Protein AF-A0A3M6UVV7-F1 (afdb_monomer_lite)

Sequence (291 aa):
MLATDALSRFLSSLLATFYVNIFTTYLNKPVKNSNVVGYKVQISETGTEYNETIEVDTEKQTELFKVPAHNDVDESNILHDFKTNMTMMLLPEKKICYLMPLSEEMPTPAKLESDLDRTEELDKDKTKIIDSKWIVDKEMANRSELSKELANFCTQYPIYQVKIMDDSLTSTRVETEGTHHRSRRNARSFPPIHPCNLCPGGKGTVTYWDKCWCSNIGGYWKIETKIASRICITIQECFGSCCWSKHLVYYVYCSQYVCQRPTYYRPRPYYRPRPHYQPRLYDERNEPIGP

Secondary structure (DSSP, 8-state):
--SHHHHHHHHHHHHHHHHHHHHHHHHTS-EEETTEEEEEEEEEETTEEEEEEEEEETTTTEEEEEE--BTTBPPEEEEEETTTTEEEEEETTTTEEEEEEPPTTPPPHHHHHHHHTT-SS--GGGEEEEEEEEEEEEE---GGGS-HHHHHHTTTS-EEEEEEPPGGGTS--B----S-S---S-----PPPPGGGBPTT------HHHHHHHHHTT-EEEEEEEEEEEEEEEEEEEETTEEEEEEEEEEEEEEEEEEE--S--PPPP--PPPPP-PPPPPPTT------

InterPro domains:
  IPR007084 BRICHOS domain [PF04089] (74-160)
  IPR007084 BRICHOS domain [PS50869] (70-162)
  IPR007084 BRICHOS domain [SM01039] (70-162)
  IPR051772 Gastrokine [PTHR16483] (38-238)

pLDDT: mean 77.84, std 20.96, range [35.59, 98.38]

Radius of gyration: 31.97 Å; chains: 1; bounding box: 128×53×77 Å

Structure (mmCIF, N/CA/C/O backbone):
data_AF-A0A3M6UVV7-F1
#
_entry.id   AF-A0A3M6UVV7-F1
#
loop_
_atom_site.group_PDB
_atom_site.id
_atom_site.type_symbol
_atom_site.label_atom_id
_atom_site.label_alt_id
_atom_site.label_comp_id
_atom_site.label_asym_id
_atom_site.label_entity_id
_atom_site.label_seq_id
_atom_site.pdbx_PDB_ins_code
_atom_site.Cartn_x
_atom_site.Cartn_y
_atom_site.Cartn_z
_atom_site.occupancy
_atom_site.B_iso_or_equiv
_atom_site.auth_seq_id
_atom_site.auth_comp_id
_atom_site.auth_asym_id
_atom_site.auth_atom_id
_atom_site.pdbx_PDB_model_num
ATOM 1 N N . MET A 1 1 ? -69.886 -11.329 2.962 1.00 48.56 1 MET A N 1
ATOM 2 C CA . MET A 1 1 ? -68.726 -12.238 2.833 1.00 48.56 1 MET A CA 1
ATOM 3 C C . MET A 1 1 ? -67.625 -11.583 1.981 1.00 48.56 1 MET A C 1
ATOM 5 O O . MET A 1 1 ? -67.195 -12.162 1.002 1.00 48.56 1 MET A O 1
ATOM 9 N N . LEU A 1 2 ? -67.219 -10.344 2.310 1.00 51.03 2 LEU A N 1
ATOM 10 C CA . LEU A 1 2 ? -66.216 -9.563 1.549 1.00 51.03 2 LEU A CA 1
ATOM 11 C C . LEU A 1 2 ? -65.281 -8.713 2.442 1.00 51.03 2 LEU A C 1
ATOM 13 O O . LEU A 1 2 ? -64.321 -8.138 1.948 1.00 51.03 2 LEU A O 1
ATOM 17 N N . ALA A 1 3 ? -65.531 -8.628 3.755 1.00 48.34 3 ALA A N 1
ATOM 18 C CA . ALA A 1 3 ? -64.751 -7.780 4.666 1.00 48.34 3 ALA A CA 1
ATOM 19 C C . ALA A 1 3 ? -63.542 -8.496 5.304 1.00 48.34 3 ALA A C 1
ATOM 21 O O . ALA A 1 3 ? -62.658 -7.846 5.853 1.00 48.34 3 ALA A O 1
ATOM 22 N N . THR A 1 4 ? -63.481 -9.828 5.230 1.00 51.12 4 THR A N 1
ATOM 23 C CA . THR A 1 4 ? -62.432 -10.639 5.870 1.00 51.12 4 THR A CA 1
ATOM 24 C C . THR A 1 4 ? -61.167 -10.772 5.017 1.00 51.12 4 THR A C 1
ATOM 26 O O . THR A 1 4 ? -60.074 -10.885 5.566 1.00 51.12 4 THR A O 1
ATOM 29 N N . ASP A 1 5 ? -61.279 -10.670 3.689 1.00 52.31 5 ASP A N 1
ATOM 30 C CA . ASP A 1 5 ? -60.137 -10.839 2.776 1.00 52.31 5 ASP A CA 1
ATOM 31 C C . ASP A 1 5 ? -59.249 -9.591 2.665 1.00 52.31 5 ASP A C 1
ATOM 33 O O . ASP A 1 5 ? -58.040 -9.701 2.457 1.00 52.31 5 ASP A O 1
ATOM 37 N N . ALA A 1 6 ? -59.815 -8.394 2.849 1.00 51.69 6 ALA A N 1
ATOM 38 C CA . ALA A 1 6 ? -59.057 -7.144 2.775 1.00 51.69 6 ALA A CA 1
ATOM 39 C C . ALA A 1 6 ? -58.122 -6.954 3.986 1.00 51.69 6 ALA A C 1
ATOM 41 O O . ALA A 1 6 ? -56.976 -6.536 3.823 1.00 51.69 6 ALA A O 1
ATOM 42 N N . LEU A 1 7 ? -58.580 -7.323 5.188 1.00 53.56 7 LEU A N 1
ATOM 43 C CA . LEU A 1 7 ? -57.788 -7.255 6.422 1.00 53.56 7 LEU A CA 1
ATOM 44 C C . LEU A 1 7 ? -56.651 -8.282 6.439 1.00 53.56 7 LEU A C 1
ATOM 46 O O . LEU A 1 7 ? -55.543 -7.957 6.861 1.00 53.56 7 LEU A O 1
ATOM 50 N N . SER A 1 8 ? -56.899 -9.491 5.924 1.00 51.62 8 SER A N 1
ATOM 51 C CA . SER A 1 8 ? -55.869 -10.528 5.802 1.00 51.62 8 SER A CA 1
ATOM 52 C C . SER A 1 8 ? -54.717 -10.070 4.903 1.00 51.62 8 SER A C 1
ATOM 54 O O . SER A 1 8 ? -53.561 -10.154 5.313 1.00 51.62 8 SER A O 1
ATOM 56 N N . ARG A 1 9 ? -55.025 -9.486 3.735 1.00 53.25 9 ARG A N 1
ATOM 57 C CA . ARG A 1 9 ? -54.011 -8.990 2.790 1.00 53.25 9 ARG A CA 1
ATOM 58 C C . ARG A 1 9 ? -53.202 -7.815 3.345 1.00 53.25 9 ARG A C 1
ATOM 60 O O . ARG A 1 9 ? -51.984 -7.778 3.156 1.00 53.25 9 ARG A O 1
ATOM 67 N N . PHE A 1 10 ? -53.848 -6.901 4.074 1.00 54.31 10 PHE A N 1
ATOM 68 C CA . PHE A 1 10 ? -53.174 -5.781 4.742 1.00 54.31 10 PHE A CA 1
ATOM 69 C C . PHE A 1 10 ? -52.218 -6.248 5.850 1.00 54.31 10 PHE A C 1
ATOM 71 O O . PHE A 1 10 ? -51.087 -5.770 5.926 1.00 54.31 10 PHE A O 1
ATOM 78 N N . LEU A 1 11 ? -52.631 -7.223 6.665 1.00 53.28 11 LEU A N 1
ATOM 79 C CA . LEU A 1 11 ? -51.796 -7.785 7.731 1.00 53.28 11 LEU A CA 1
ATOM 80 C C . LEU A 1 11 ? -50.590 -8.556 7.178 1.00 53.28 11 LEU A C 1
ATOM 82 O O . LEU A 1 11 ? -49.485 -8.399 7.693 1.00 53.28 11 LEU A O 1
ATOM 86 N N . SER A 1 12 ? -50.756 -9.324 6.097 1.00 52.31 12 SER A N 1
ATOM 87 C CA . SER A 1 12 ? -49.632 -10.010 5.442 1.00 52.31 12 SER A CA 1
ATOM 88 C C . SER A 1 12 ? -48.635 -9.046 4.787 1.00 52.31 12 SER A C 1
ATOM 90 O O . SER A 1 12 ? -47.434 -9.299 4.838 1.00 52.31 12 SER A O 1
ATOM 92 N N . SER A 1 13 ? -49.101 -7.918 4.233 1.00 50.81 13 SER A N 1
ATOM 93 C CA . SER A 1 13 ? -48.223 -6.870 3.693 1.00 50.81 13 SER A CA 1
ATOM 94 C C . SER A 1 13 ? -47.410 -6.191 4.795 1.00 50.81 13 SER A C 1
ATOM 96 O O . SER A 1 13 ? -46.207 -6.007 4.635 1.00 50.81 13 SER A O 1
ATOM 98 N N . LEU A 1 14 ? -48.052 -5.848 5.918 1.00 52.16 14 LEU A N 1
ATOM 99 C CA . LEU A 1 14 ? -47.389 -5.212 7.058 1.00 52.16 14 LEU A CA 1
ATOM 100 C C . LEU A 1 14 ? -46.362 -6.144 7.706 1.00 52.16 14 LEU A C 1
ATOM 102 O O . LEU A 1 14 ? -45.247 -5.709 7.987 1.00 52.16 14 LEU A O 1
ATOM 106 N N . LEU A 1 15 ? -46.695 -7.428 7.876 1.00 52.25 15 LEU A N 1
ATOM 107 C CA . LEU A 1 15 ? -45.772 -8.436 8.401 1.00 52.25 15 LEU A CA 1
ATOM 108 C C . LEU A 1 15 ? -44.585 -8.677 7.465 1.00 52.25 15 LEU A C 1
ATOM 110 O O . LEU A 1 15 ? -43.465 -8.775 7.953 1.00 52.25 15 LEU A O 1
ATOM 114 N N . ALA A 1 16 ? -44.786 -8.708 6.144 1.00 50.50 16 ALA A N 1
ATOM 115 C CA . ALA A 1 16 ? -43.686 -8.843 5.188 1.00 50.50 16 ALA A CA 1
ATOM 116 C C . ALA A 1 16 ? -42.730 -7.639 5.241 1.00 50.50 16 ALA A C 1
ATOM 118 O O . ALA A 1 16 ? -41.518 -7.825 5.303 1.00 50.50 16 ALA A O 1
ATOM 119 N N . THR A 1 17 ? -43.252 -6.409 5.313 1.00 48.97 17 THR A N 1
ATOM 120 C CA . THR A 1 17 ? -42.413 -5.209 5.477 1.00 48.97 17 THR A CA 1
ATOM 121 C C . THR A 1 17 ? -41.710 -5.156 6.836 1.00 48.97 17 THR A C 1
ATOM 123 O O . THR A 1 17 ? -40.567 -4.716 6.916 1.00 48.97 17 THR A O 1
ATOM 126 N N . PHE A 1 18 ? -42.348 -5.648 7.905 1.00 49.25 18 PHE A N 1
ATOM 127 C CA . PHE A 1 18 ? -41.727 -5.734 9.230 1.00 49.25 18 PHE A CA 1
ATOM 128 C C . PHE A 1 18 ? -40.610 -6.783 9.265 1.00 49.25 18 PHE A C 1
ATOM 130 O O . PHE A 1 18 ? -39.532 -6.511 9.783 1.00 49.25 18 PHE A O 1
ATOM 137 N N . TYR A 1 19 ? -40.834 -7.962 8.675 1.00 46.44 19 TYR A N 1
ATOM 138 C CA . TYR A 1 19 ? -39.833 -9.027 8.620 1.00 46.44 19 TYR A CA 1
ATOM 139 C C . TYR A 1 19 ? -38.627 -8.647 7.763 1.00 46.44 19 TYR A C 1
ATOM 141 O O . TYR A 1 19 ? -37.506 -8.920 8.180 1.00 46.44 19 TYR A O 1
ATOM 149 N N . VAL A 1 20 ? -38.828 -7.985 6.616 1.00 49.31 20 VAL A N 1
ATOM 150 C CA . VAL A 1 20 ? -37.715 -7.509 5.779 1.00 49.31 20 VAL A CA 1
ATOM 151 C C . VAL A 1 20 ? -36.873 -6.476 6.534 1.00 49.31 20 VAL A C 1
ATOM 153 O O . VAL A 1 20 ? -35.660 -6.644 6.578 1.00 49.31 20 VAL A O 1
ATOM 156 N N . ASN A 1 21 ? -37.489 -5.502 7.221 1.00 43.25 21 ASN A N 1
ATOM 157 C CA . ASN A 1 21 ? -36.769 -4.491 8.016 1.00 43.25 21 ASN A CA 1
ATOM 158 C C . ASN A 1 21 ? -36.041 -5.068 9.248 1.00 43.25 21 ASN A C 1
ATOM 160 O O . ASN A 1 21 ? -34.961 -4.600 9.615 1.00 43.25 21 ASN A O 1
ATOM 164 N N . ILE A 1 22 ? -36.599 -6.098 9.895 1.00 47.38 22 ILE A N 1
ATOM 165 C CA . ILE A 1 22 ? -35.927 -6.792 11.007 1.00 47.38 22 ILE A CA 1
ATOM 166 C C . ILE A 1 22 ? -34.742 -7.628 10.494 1.00 47.38 22 ILE A C 1
ATOM 168 O O . ILE A 1 22 ? -33.716 -7.717 11.166 1.00 47.38 22 ILE A O 1
ATOM 172 N N . PHE A 1 23 ? -34.844 -8.230 9.304 1.00 40.16 23 PHE A N 1
ATOM 173 C CA . PHE A 1 23 ? -33.755 -9.035 8.744 1.00 40.16 23 PHE A CA 1
ATOM 174 C C . PHE A 1 23 ? -32.596 -8.183 8.208 1.00 40.16 23 PHE A C 1
ATOM 176 O O . PHE A 1 23 ? -31.441 -8.555 8.415 1.00 40.16 23 PHE A O 1
ATOM 183 N N . THR A 1 24 ? -32.862 -7.030 7.582 1.00 39.41 24 THR A N 1
ATOM 184 C CA . THR A 1 24 ? -31.796 -6.103 7.153 1.00 39.41 24 THR A CA 1
ATOM 185 C C . THR A 1 24 ? -31.043 -5.498 8.335 1.00 39.41 24 THR A C 1
ATOM 187 O O . THR A 1 24 ? -29.820 -5.410 8.288 1.00 39.41 24 THR A O 1
ATOM 190 N N . THR A 1 25 ? -31.723 -5.172 9.438 1.00 40.31 25 THR A N 1
ATOM 191 C CA . THR A 1 25 ? -31.061 -4.634 10.645 1.00 40.31 25 THR A CA 1
ATOM 192 C C . THR A 1 25 ? -30.205 -5.663 11.397 1.00 40.31 25 THR A C 1
ATOM 194 O O . THR A 1 25 ? -29.253 -5.288 12.079 1.00 40.31 25 THR A O 1
ATOM 197 N N . TYR A 1 26 ? -30.479 -6.966 11.265 1.00 44.19 26 TYR A N 1
ATOM 198 C CA . TYR A 1 26 ? -29.685 -8.010 11.928 1.00 44.19 26 TYR A CA 1
ATOM 199 C C . TYR A 1 26 ? -28.365 -8.352 11.221 1.00 44.19 26 TYR A C 1
ATOM 201 O O . TYR A 1 26 ? -27.452 -8.850 11.878 1.00 44.19 26 TYR A O 1
ATOM 209 N N . LEU A 1 27 ? -28.236 -8.082 9.918 1.00 42.28 27 LEU A N 1
ATOM 210 C CA . LEU A 1 27 ? -27.042 -8.440 9.138 1.00 42.28 27 LEU A CA 1
ATOM 211 C C . LEU A 1 27 ? -25.891 -7.425 9.240 1.00 42.28 27 LEU A C 1
ATOM 213 O O . LEU A 1 27 ? -24.768 -7.767 8.876 1.00 42.28 27 LEU A O 1
ATOM 217 N N . ASN A 1 28 ? -26.146 -6.230 9.782 1.00 48.44 28 ASN A N 1
ATOM 218 C CA . ASN A 1 28 ? -25.137 -5.178 9.972 1.00 48.44 28 ASN A CA 1
ATOM 219 C C . ASN A 1 28 ? -24.654 -5.045 11.427 1.00 48.44 28 ASN A C 1
ATOM 221 O O . ASN A 1 28 ? -23.880 -4.142 11.732 1.00 48.44 28 ASN A O 1
ATOM 225 N N . LYS A 1 29 ? -25.096 -5.914 12.349 1.00 51.84 29 LYS A N 1
ATOM 226 C CA . LYS A 1 29 ? -24.603 -5.864 13.732 1.00 51.84 29 LYS A CA 1
ATOM 227 C C . LYS A 1 29 ? -23.129 -6.279 13.791 1.00 51.84 29 LYS A C 1
ATOM 229 O O . LYS A 1 29 ? -22.797 -7.343 13.260 1.00 51.84 29 LYS A O 1
ATOM 234 N N . PRO A 1 30 ? -22.269 -5.508 14.479 1.00 57.31 30 PRO A N 1
ATOM 235 C CA . PRO A 1 30 ? -20.868 -5.858 14.607 1.00 57.31 30 PRO A CA 1
ATOM 236 C C . PRO A 1 30 ? -20.711 -7.185 15.354 1.00 57.31 30 PRO A C 1
ATOM 238 O O . PRO A 1 30 ? -21.345 -7.428 16.388 1.00 57.31 30 PRO A O 1
ATOM 241 N N . VAL A 1 31 ? -19.861 -8.065 14.826 1.00 61.03 31 VAL A N 1
ATOM 242 C CA . VAL A 1 31 ? -19.520 -9.327 15.491 1.00 61.03 31 VAL A CA 1
ATOM 243 C C . VAL A 1 31 ? -18.474 -9.009 16.552 1.00 61.03 31 VAL A C 1
ATOM 245 O O . VAL A 1 31 ? -17.317 -8.751 16.233 1.00 61.03 31 VAL A O 1
ATOM 248 N N . LYS A 1 32 ? -18.886 -9.008 17.822 1.00 56.03 32 LYS A N 1
ATOM 249 C CA . LYS A 1 32 ? -17.992 -8.779 18.961 1.00 56.03 32 LYS A CA 1
ATOM 250 C C . LYS A 1 32 ? -17.448 -10.112 19.466 1.00 56.03 32 LYS A C 1
ATOM 252 O O . LYS A 1 32 ? -18.183 -10.887 20.074 1.00 56.03 32 LYS A O 1
ATOM 257 N N . ASN A 1 33 ? -16.168 -10.373 19.221 1.00 51.16 33 ASN A N 1
ATOM 258 C CA . ASN A 1 33 ? -15.461 -11.542 19.741 1.00 51.16 33 ASN A CA 1
ATOM 259 C C . ASN A 1 33 ? -14.146 -11.055 20.350 1.00 51.16 33 ASN A C 1
ATOM 261 O O . ASN A 1 33 ? -13.275 -10.584 19.628 1.00 51.16 33 ASN A O 1
ATOM 265 N N . SER A 1 34 ? -13.989 -11.165 21.675 1.00 62.19 34 SER A N 1
ATOM 266 C CA . SER A 1 34 ? -12.910 -10.485 22.424 1.00 62.19 34 SER A CA 1
ATOM 267 C C . SER A 1 34 ? -12.891 -8.959 22.179 1.00 62.19 34 SER A C 1
ATOM 269 O O . SER A 1 34 ? -13.887 -8.415 21.708 1.00 62.19 34 SER A O 1
ATOM 271 N N . ASN A 1 35 ? -11.821 -8.241 22.535 1.00 76.19 35 ASN A N 1
ATOM 272 C CA . ASN A 1 35 ? -11.694 -6.777 22.376 1.00 76.19 35 ASN A CA 1
ATOM 273 C C . ASN A 1 35 ? -11.610 -6.308 20.904 1.00 76.19 35 ASN A C 1
ATOM 275 O O . ASN A 1 35 ? -11.230 -5.172 20.636 1.00 76.19 35 ASN A O 1
ATOM 279 N N . VAL A 1 36 ? -11.980 -7.186 19.969 1.00 88.88 36 VAL A N 1
ATOM 280 C CA . VAL A 1 36 ? -12.036 -6.941 18.534 1.00 88.88 36 VAL A CA 1
ATOM 281 C C . VAL A 1 36 ? -13.494 -6.770 18.116 1.00 88.88 36 VAL A C 1
ATOM 283 O O . VAL A 1 36 ? -14.341 -7.634 18.380 1.00 88.88 36 VAL A O 1
ATOM 286 N N . VAL A 1 37 ? -13.779 -5.660 17.444 1.00 91.62 37 VAL A N 1
ATOM 287 C CA . VAL A 1 37 ? -15.094 -5.350 16.878 1.00 91.62 37 VAL A CA 1
ATOM 288 C C . VAL A 1 37 ? -14.991 -5.370 15.356 1.00 91.62 37 VAL A C 1
ATOM 290 O O . VAL A 1 37 ? -14.158 -4.676 14.777 1.00 91.62 37 VAL A O 1
ATOM 293 N N . GLY A 1 38 ? -15.807 -6.209 14.712 1.00 93.06 38 GLY A N 1
ATOM 294 C CA . GLY A 1 38 ? -15.841 -6.345 13.256 1.00 93.06 38 GLY A CA 1
ATOM 295 C C . GLY A 1 38 ? -17.005 -5.587 12.622 1.00 93.06 38 GLY A C 1
ATOM 296 O O . GLY A 1 38 ? -18.153 -5.797 13.011 1.00 93.06 38 GLY A O 1
ATOM 297 N N . TYR A 1 39 ? -16.715 -4.787 11.600 1.00 92.38 39 TYR A N 1
ATOM 298 C CA . TYR A 1 39 ? -17.665 -4.025 10.795 1.00 92.38 39 TYR A CA 1
ATOM 299 C C . TYR A 1 39 ? -17.617 -4.473 9.338 1.00 92.38 39 TYR A C 1
ATOM 301 O O . TYR A 1 39 ? -16.572 -4.878 8.825 1.00 92.38 39 TYR A O 1
ATOM 309 N N . LYS A 1 40 ? -18.756 -4.365 8.655 1.00 91.50 40 LYS A N 1
ATOM 310 C CA . LYS A 1 40 ? -18.870 -4.615 7.220 1.00 91.50 40 LYS A CA 1
ATOM 311 C C . LYS A 1 40 ? -19.499 -3.400 6.559 1.00 91.50 40 LYS A C 1
ATOM 313 O O . LYS A 1 40 ? -20.668 -3.107 6.790 1.00 91.50 40 LYS A O 1
ATOM 318 N N . VAL A 1 41 ? -18.713 -2.703 5.752 1.00 88.81 41 VAL A N 1
ATOM 319 C CA . VAL A 1 41 ? -19.085 -1.432 5.134 1.00 88.81 41 VAL A CA 1
ATOM 320 C C . VAL A 1 41 ? -19.346 -1.664 3.648 1.00 88.81 41 VAL A C 1
ATOM 322 O O . VAL A 1 41 ? -18.480 -2.168 2.932 1.00 88.81 41 VAL A O 1
ATOM 325 N N . GLN A 1 42 ? -20.550 -1.326 3.181 1.00 88.25 42 GLN A N 1
ATOM 326 C CA . GLN A 1 42 ? -20.910 -1.414 1.763 1.00 88.25 42 GLN A CA 1
ATOM 327 C C . GLN A 1 42 ? -20.439 -0.167 1.021 1.00 88.25 42 GLN A C 1
ATOM 329 O O . GLN A 1 42 ? -20.910 0.931 1.301 1.00 88.25 42 GLN A O 1
ATOM 334 N N . ILE A 1 43 ? -19.541 -0.332 0.056 1.00 86.81 43 ILE A N 1
ATOM 335 C CA . ILE A 1 43 ? -18.953 0.765 -0.714 1.00 86.81 43 ILE A CA 1
ATOM 336 C C . ILE A 1 43 ? -19.377 0.634 -2.173 1.00 86.81 43 ILE A C 1
ATOM 338 O O . ILE A 1 43 ? -19.523 -0.468 -2.696 1.00 86.81 43 ILE A O 1
ATOM 342 N N . SER A 1 44 ? -19.574 1.773 -2.835 1.00 84.31 44 SER A N 1
ATOM 343 C CA . SER A 1 44 ? -19.860 1.847 -4.264 1.00 84.31 44 SER A CA 1
ATOM 344 C C . SER A 1 44 ? -18.876 2.802 -4.934 1.00 84.31 44 SER A C 1
ATOM 346 O O . SER A 1 44 ? -18.953 4.012 -4.730 1.00 84.31 44 SER A O 1
ATOM 348 N N . GLU A 1 45 ? -17.968 2.260 -5.744 1.00 82.25 45 GLU A N 1
ATOM 349 C CA . GLU A 1 45 ? -16.922 3.007 -6.442 1.00 82.25 45 GLU A CA 1
ATOM 350 C C . GLU A 1 45 ? -17.027 2.787 -7.954 1.00 82.25 45 GLU A C 1
ATOM 352 O O . GLU A 1 45 ? -16.965 1.661 -8.454 1.00 82.25 45 GLU A O 1
ATOM 357 N N . THR A 1 46 ? -17.176 3.880 -8.712 1.00 82.19 46 THR A N 1
ATOM 358 C CA . THR A 1 46 ? -17.249 3.870 -10.191 1.00 82.19 46 THR A CA 1
ATOM 359 C C . THR A 1 46 ? -18.277 2.883 -10.768 1.00 82.19 46 THR A C 1
ATOM 361 O O . THR A 1 46 ? -18.099 2.339 -11.853 1.00 82.19 46 THR A O 1
ATOM 364 N N . GLY A 1 47 ? -19.382 2.666 -10.047 1.00 80.00 47 GLY A N 1
ATOM 365 C CA . GLY A 1 47 ? -20.457 1.751 -10.444 1.00 80.00 47 GLY A CA 1
ATOM 366 C C . GLY A 1 47 ? -20.287 0.306 -9.962 1.00 80.00 47 GLY A C 1
ATOM 367 O O . GLY A 1 47 ? -21.196 -0.494 -10.167 1.00 80.00 47 GLY A O 1
ATOM 368 N N . THR A 1 48 ? -19.184 -0.016 -9.286 1.00 86.56 48 THR A N 1
ATOM 369 C CA . THR A 1 48 ? -18.947 -1.323 -8.662 1.00 86.56 48 THR A CA 1
ATOM 370 C C . THR A 1 48 ? -19.253 -1.250 -7.173 1.00 86.56 48 THR A C 1
ATOM 372 O O . THR A 1 48 ? -18.770 -0.354 -6.486 1.00 86.56 48 THR A O 1
ATOM 375 N N . GLU A 1 49 ? -20.044 -2.192 -6.666 1.00 89.81 49 GLU A N 1
ATOM 376 C CA . GLU A 1 49 ? -20.334 -2.324 -5.237 1.00 89.81 49 GLU A CA 1
ATOM 377 C C . GLU A 1 49 ? -19.509 -3.452 -4.623 1.00 89.81 49 GLU A C 1
ATOM 379 O O . GLU A 1 49 ? -19.415 -4.546 -5.183 1.00 89.81 49 GLU A O 1
ATOM 384 N N . TYR A 1 50 ? -18.910 -3.193 -3.466 1.00 91.19 50 TYR A N 1
ATOM 385 C CA . TYR A 1 50 ? -18.116 -4.170 -2.735 1.00 91.19 50 TYR A CA 1
ATOM 386 C C . TYR A 1 50 ? -18.256 -3.974 -1.225 1.00 91.19 50 TYR A C 1
ATOM 388 O O . TYR A 1 50 ? -18.769 -2.965 -0.747 1.00 91.19 50 TYR A O 1
ATOM 396 N N . ASN A 1 51 ? -17.830 -4.980 -0.462 1.00 92.25 51 ASN A N 1
ATOM 397 C CA . ASN A 1 51 ? -17.833 -4.923 0.994 1.00 92.25 51 ASN A CA 1
ATOM 398 C C . ASN A 1 51 ? -16.405 -4.811 1.509 1.00 92.25 51 ASN A C 1
ATOM 400 O O . ASN A 1 51 ? -15.604 -5.717 1.280 1.00 92.25 51 ASN A O 1
ATOM 404 N N . GLU A 1 52 ? -16.128 -3.752 2.253 1.00 94.06 52 GLU A N 1
ATOM 405 C CA . GLU A 1 52 ? -14.914 -3.615 3.046 1.00 94.06 52 GLU A CA 1
ATOM 406 C C . GLU A 1 52 ? -15.181 -4.145 4.455 1.00 94.06 52 GLU A C 1
ATOM 408 O O . GLU A 1 52 ? -16.211 -3.848 5.065 1.00 94.06 52 GLU A O 1
ATOM 413 N N . THR A 1 53 ? -14.286 -4.995 4.955 1.00 96.38 53 THR A N 1
ATOM 414 C CA . THR A 1 53 ? -14.369 -5.496 6.334 1.00 96.38 53 THR A CA 1
ATOM 415 C C . THR A 1 53 ? -13.340 -4.772 7.180 1.00 96.38 53 THR A C 1
ATOM 417 O O . THR A 1 53 ? -12.172 -4.730 6.802 1.00 96.38 53 THR A O 1
ATOM 420 N N . ILE A 1 54 ? -13.771 -4.238 8.318 1.00 96.44 54 ILE A N 1
ATOM 421 C CA . ILE A 1 54 ? -12.921 -3.488 9.240 1.00 96.44 54 ILE A CA 1
ATOM 422 C C . ILE A 1 54 ? -12.940 -4.207 10.583 1.00 96.44 54 ILE A C 1
ATOM 424 O O . ILE A 1 54 ? -14.004 -4.441 11.148 1.00 96.44 54 ILE A O 1
ATOM 428 N N . GLU A 1 55 ? -11.774 -4.571 11.096 1.00 96.88 55 GLU A N 1
ATOM 429 C CA . GLU A 1 55 ? -11.602 -5.119 12.438 1.00 96.88 55 GLU A CA 1
ATOM 430 C C . GLU A 1 55 ? -10.849 -4.096 13.285 1.00 96.88 55 GLU A C 1
ATOM 432 O O . GLU A 1 55 ? -9.718 -3.729 12.968 1.00 96.88 55 GLU A O 1
ATOM 437 N N . VAL A 1 56 ? -11.480 -3.633 14.361 1.00 96.75 56 VAL A N 1
ATOM 438 C CA . VAL A 1 56 ? -10.904 -2.651 15.283 1.00 96.75 56 VAL A CA 1
ATOM 439 C C . VAL A 1 56 ? -10.556 -3.346 16.592 1.00 96.75 56 VAL A C 1
ATOM 441 O O . VAL A 1 56 ? -11.423 -3.954 17.215 1.00 96.75 56 VAL A O 1
ATOM 444 N N . ASP A 1 57 ? -9.294 -3.251 17.013 1.00 96.19 57 ASP A N 1
ATOM 445 C CA . ASP A 1 57 ? -8.812 -3.757 18.301 1.00 96.19 57 ASP A CA 1
ATOM 446 C C . ASP A 1 57 ? -8.255 -2.598 19.138 1.00 96.19 57 ASP A C 1
ATOM 448 O O . ASP A 1 57 ? -7.140 -2.099 18.931 1.00 96.19 57 ASP A O 1
ATOM 452 N N . THR A 1 58 ? -9.049 -2.163 20.114 1.00 94.12 58 THR A N 1
ATOM 453 C CA . THR A 1 58 ? -8.705 -1.037 20.988 1.00 94.12 58 THR A CA 1
ATOM 454 C C . THR A 1 58 ? -7.678 -1.396 22.063 1.00 94.12 58 THR A C 1
ATOM 456 O O . THR A 1 58 ? -7.002 -0.504 22.574 1.00 94.12 58 THR A O 1
ATOM 459 N N . GLU A 1 59 ? -7.471 -2.672 22.390 1.00 93.12 59 GLU A N 1
ATOM 460 C CA . GLU A 1 59 ? -6.448 -3.094 23.357 1.00 93.12 59 GLU A CA 1
ATOM 461 C C . GLU A 1 59 ? -5.068 -3.160 22.693 1.00 93.12 59 GLU A C 1
ATOM 463 O O . GLU A 1 59 ? -4.052 -2.643 23.190 1.00 93.12 59 GLU A O 1
ATOM 468 N N . LYS A 1 60 ? -5.022 -3.779 21.513 1.00 94.88 60 LYS A N 1
ATOM 469 C CA . LYS A 1 60 ? -3.811 -3.842 20.705 1.00 94.88 60 LYS A CA 1
ATOM 470 C C . LYS A 1 60 ? -3.478 -2.509 20.059 1.00 94.88 60 LYS A C 1
ATOM 472 O O . LYS A 1 60 ? -2.294 -2.300 19.804 1.00 94.88 60 LYS A O 1
ATOM 477 N N . GLN A 1 61 ? -4.450 -1.602 19.953 1.00 96.50 61 GLN A N 1
ATOM 478 C CA . GLN A 1 61 ? -4.354 -0.343 19.218 1.00 96.50 61 GLN A CA 1
ATOM 479 C C . GLN A 1 61 ? -4.029 -0.612 17.743 1.00 96.50 61 GLN A C 1
ATOM 481 O O . GLN A 1 61 ? -3.051 -0.098 17.200 1.00 96.50 61 GLN A O 1
ATOM 486 N N . THR A 1 62 ? -4.837 -1.476 17.127 1.00 97.50 62 THR A N 1
ATOM 487 C CA . THR A 1 62 ? -4.685 -1.887 15.730 1.00 97.50 62 THR A CA 1
ATOM 488 C C . THR A 1 62 ? -6.007 -1.844 14.985 1.00 97.50 62 THR A C 1
ATOM 490 O O . THR A 1 62 ? -7.058 -2.126 15.560 1.00 97.50 62 THR A O 1
ATOM 493 N N . GLU A 1 63 ? -5.933 -1.569 13.690 1.00 97.69 63 GLU A N 1
ATOM 494 C CA . GLU A 1 63 ? -7.071 -1.607 12.771 1.00 97.69 63 GLU A CA 1
ATOM 495 C C . GLU A 1 63 ? -6.695 -2.450 11.558 1.00 97.69 63 GLU A C 1
ATOM 497 O O . GLU A 1 63 ? -5.616 -2.270 10.994 1.00 97.69 63 GLU A O 1
ATOM 502 N N . LEU A 1 64 ? -7.571 -3.367 11.158 1.00 97.94 64 LEU A N 1
ATOM 503 C CA . LEU A 1 64 ? -7.377 -4.213 9.990 1.00 97.94 64 LEU A CA 1
ATOM 504 C C . LEU A 1 64 ? -8.509 -4.005 8.991 1.00 97.94 64 LEU A C 1
ATOM 506 O O . LEU A 1 64 ? -9.652 -4.374 9.244 1.00 97.94 64 LEU A O 1
ATOM 510 N N . PHE A 1 65 ? -8.154 -3.486 7.825 1.00 98.12 65 PHE A N 1
ATOM 511 C CA . PHE A 1 65 ? -9.034 -3.336 6.677 1.00 98.12 65 PHE A CA 1
ATOM 512 C C . PHE A 1 65 ? -8.810 -4.497 5.711 1.00 98.12 65 PHE A C 1
ATOM 514 O O . PHE A 1 65 ? -7.669 -4.852 5.413 1.00 98.12 65 PHE A O 1
ATOM 521 N N . LYS A 1 66 ? -9.889 -5.092 5.208 1.00 97.88 66 LYS A N 1
ATOM 522 C CA . LYS A 1 66 ? -9.858 -6.134 4.175 1.00 97.88 66 LYS A CA 1
ATOM 523 C C . LYS A 1 66 ? -10.698 -5.671 3.001 1.00 97.88 66 LYS A C 1
ATOM 525 O O . LYS A 1 66 ? -11.915 -5.503 3.136 1.00 97.88 66 LYS A O 1
ATOM 530 N N . VAL A 1 67 ? -10.038 -5.479 1.868 1.00 96.75 67 VAL A N 1
ATOM 531 C CA . VAL A 1 67 ? -10.617 -4.904 0.659 1.00 96.75 67 VAL A CA 1
ATOM 532 C C . VAL A 1 67 ? -10.474 -5.914 -0.478 1.00 96.75 67 VAL A C 1
ATOM 534 O O . VAL A 1 67 ? -9.350 -6.295 -0.817 1.00 96.75 67 VAL A O 1
ATOM 537 N N . PRO A 1 68 ? -11.588 -6.388 -1.064 1.00 96.75 68 PRO A N 1
ATOM 538 C CA . PRO A 1 68 ? -11.533 -7.299 -2.199 1.00 96.75 68 PRO A CA 1
ATOM 539 C C . PRO A 1 68 ? -11.011 -6.579 -3.447 1.00 96.75 68 PRO A C 1
ATOM 541 O O . PRO A 1 68 ? -11.157 -5.364 -3.571 1.00 96.75 68 PRO A O 1
ATOM 544 N N . ALA A 1 69 ? -10.467 -7.330 -4.406 1.00 96.31 69 ALA A N 1
ATOM 545 C CA . ALA A 1 69 ? -10.157 -6.777 -5.722 1.00 96.31 69 ALA A CA 1
ATOM 546 C C . ALA A 1 69 ? -11.434 -6.244 -6.392 1.00 96.31 69 ALA A C 1
ATOM 548 O O . ALA A 1 69 ? -12.468 -6.918 -6.414 1.00 96.31 69 ALA A O 1
ATOM 549 N N . HIS A 1 70 ? -11.363 -5.037 -6.945 1.00 94.06 70 HIS A N 1
ATOM 550 C CA . HIS A 1 70 ? -12.469 -4.394 -7.653 1.00 94.06 70 HIS A CA 1
ATOM 551 C C . HIS A 1 70 ? -11.921 -3.347 -8.626 1.00 94.06 70 HIS A C 1
ATOM 553 O O . HIS A 1 70 ? -10.908 -2.714 -8.353 1.00 94.06 70 HIS A O 1
ATOM 559 N N . ASN A 1 71 ? -12.589 -3.143 -9.765 1.00 90.88 71 ASN A N 1
ATOM 560 C CA . ASN A 1 71 ? -12.126 -2.226 -10.815 1.00 90.88 71 ASN A CA 1
ATOM 561 C C . ASN A 1 71 ? -10.652 -2.498 -11.200 1.00 90.88 71 ASN A C 1
ATOM 563 O O . ASN A 1 71 ? -10.332 -3.585 -11.677 1.00 90.88 71 ASN A O 1
ATOM 567 N N . ASP A 1 72 ? -9.768 -1.520 -11.002 1.00 90.62 72 ASP A N 1
ATOM 568 C CA . ASP A 1 72 ? -8.314 -1.603 -11.168 1.00 90.62 72 ASP A CA 1
ATOM 569 C C . ASP A 1 72 ? -7.548 -1.555 -9.826 1.00 90.62 72 ASP A C 1
ATOM 571 O O . ASP A 1 72 ? -6.360 -1.232 -9.799 1.00 90.62 72 ASP A O 1
ATOM 575 N N . VAL A 1 73 ? -8.230 -1.866 -8.719 1.00 94.56 73 VAL A N 1
ATOM 576 C CA . VAL A 1 73 ? -7.688 -1.958 -7.358 1.00 94.56 73 VAL A CA 1
ATOM 577 C C . VAL A 1 73 ? -7.377 -3.418 -7.014 1.00 94.56 73 VAL A C 1
ATOM 579 O O . VAL A 1 73 ? -8.188 -4.321 -7.236 1.00 94.56 73 VAL A O 1
ATOM 582 N N . ASP A 1 74 ? -6.191 -3.641 -6.452 1.00 96.81 74 ASP A N 1
ATOM 583 C CA . ASP A 1 74 ? -5.726 -4.941 -5.978 1.00 96.81 74 ASP A CA 1
ATOM 584 C C . ASP A 1 74 ? -6.472 -5.379 -4.704 1.00 96.81 74 ASP A C 1
ATOM 586 O O . ASP A 1 74 ? -6.738 -4.567 -3.812 1.00 96.81 74 ASP A O 1
ATOM 590 N N . GLU A 1 75 ? -6.723 -6.686 -4.559 1.00 97.38 75 GLU A N 1
ATOM 591 C CA . GLU A 1 75 ? -7.114 -7.250 -3.261 1.00 97.38 75 GLU A CA 1
ATOM 592 C C . GLU A 1 75 ? -6.027 -6.945 -2.223 1.00 97.38 75 GLU A C 1
ATOM 594 O O . GLU A 1 75 ? -4.829 -7.145 -2.466 1.00 97.38 75 GLU A O 1
ATOM 599 N N . SER A 1 76 ? -6.443 -6.479 -1.047 1.00 97.44 76 SER A N 1
ATOM 600 C CA . SER A 1 76 ? -5.511 -6.073 -0.006 1.00 97.44 76 SER A CA 1
ATOM 601 C C . SER A 1 76 ? -6.062 -6.250 1.403 1.00 97.44 76 SER A C 1
ATOM 603 O O . SER A 1 76 ? -7.247 -6.072 1.677 1.00 97.44 76 SER A O 1
ATOM 605 N N . ASN A 1 77 ? -5.149 -6.571 2.315 1.00 98.12 77 ASN A N 1
ATOM 606 C CA . ASN A 1 77 ? -5.374 -6.495 3.749 1.00 98.12 77 ASN A CA 1
ATOM 607 C C . ASN A 1 77 ? -4.423 -5.428 4.305 1.00 98.12 77 ASN A C 1
ATOM 609 O O . ASN A 1 77 ? -3.208 -5.545 4.133 1.00 98.12 77 ASN A O 1
ATOM 613 N N . ILE A 1 78 ? -4.948 -4.404 4.969 1.00 98.19 78 ILE A N 1
ATOM 614 C CA . ILE A 1 78 ? -4.177 -3.273 5.489 1.00 98.19 78 ILE A CA 1
ATOM 615 C C . ILE A 1 78 ? -4.275 -3.271 7.010 1.00 98.19 78 ILE A C 1
ATOM 617 O O . ILE A 1 78 ? -5.353 -3.074 7.560 1.00 98.19 78 ILE A O 1
ATOM 621 N N . LEU A 1 79 ? -3.148 -3.496 7.682 1.00 98.38 79 LEU A N 1
ATOM 622 C CA . LEU A 1 79 ? -3.033 -3.444 9.135 1.00 98.38 79 LEU A CA 1
ATOM 623 C C . LEU A 1 79 ? -2.344 -2.145 9.556 1.00 98.38 79 LEU A C 1
ATOM 625 O O . LEU A 1 79 ? -1.171 -1.932 9.239 1.00 98.38 79 LEU A O 1
ATOM 629 N N . HIS A 1 80 ? -3.049 -1.319 10.317 1.00 98.25 80 HIS A N 1
ATOM 630 C CA . HIS A 1 80 ? -2.495 -0.161 11.005 1.00 98.25 80 HIS A CA 1
ATOM 631 C C . HIS A 1 80 ? -2.130 -0.544 12.439 1.00 98.25 80 HIS A C 1
ATOM 633 O O . HIS A 1 80 ? -2.953 -1.089 13.173 1.00 98.25 80 HIS A O 1
ATOM 639 N N . ASP A 1 81 ? -0.895 -0.253 12.840 1.00 97.75 81 ASP A N 1
ATOM 640 C CA . ASP A 1 81 ? -0.404 -0.427 14.205 1.00 97.75 81 ASP A CA 1
ATOM 641 C C . ASP A 1 81 ? -0.025 0.937 14.790 1.00 97.75 81 ASP A C 1
ATOM 643 O O . ASP A 1 81 ? 1.030 1.507 14.490 1.00 97.75 81 ASP A O 1
ATOM 647 N N . PHE A 1 82 ? -0.898 1.452 15.656 1.00 97.12 82 PHE A N 1
ATOM 648 C CA . PHE A 1 82 ? -0.760 2.772 16.271 1.00 97.12 82 PHE A CA 1
ATOM 649 C C . PHE A 1 82 ? 0.277 2.786 17.400 1.00 97.12 82 PHE A C 1
ATOM 651 O O . PHE A 1 82 ? 0.747 3.853 17.785 1.00 97.12 82 PHE A O 1
ATOM 658 N N . LYS A 1 83 ? 0.694 1.624 17.929 1.00 95.94 83 LYS A N 1
ATOM 659 C CA . LYS A 1 83 ? 1.783 1.572 18.925 1.00 95.94 83 LYS A CA 1
ATOM 660 C C . LYS A 1 83 ? 3.135 1.828 18.282 1.00 95.94 83 LYS A C 1
ATOM 662 O O . LYS A 1 83 ? 4.017 2.392 18.927 1.00 95.94 83 LYS A O 1
ATOM 667 N N . THR A 1 84 ? 3.305 1.396 17.035 1.00 95.62 84 THR A N 1
ATOM 668 C CA . THR A 1 84 ? 4.548 1.594 16.279 1.00 95.62 84 THR A CA 1
ATOM 669 C C . THR A 1 84 ? 4.461 2.698 15.229 1.00 95.62 84 THR A C 1
ATOM 671 O O . THR A 1 84 ? 5.490 3.041 14.653 1.00 95.62 84 THR A O 1
ATOM 674 N N . ASN A 1 85 ? 3.284 3.300 15.016 1.00 96.94 85 ASN A N 1
ATOM 675 C CA . ASN A 1 85 ? 3.012 4.271 13.948 1.00 96.94 85 ASN A CA 1
ATOM 676 C C . ASN A 1 85 ? 3.376 3.733 12.558 1.00 96.94 85 ASN A C 1
ATOM 678 O O . ASN A 1 85 ? 3.911 4.453 11.712 1.00 96.94 85 ASN A O 1
ATOM 682 N N . MET A 1 86 ? 3.077 2.456 12.318 1.00 96.81 86 MET A N 1
ATOM 683 C CA . MET A 1 86 ? 3.374 1.777 11.061 1.00 96.81 86 MET A CA 1
ATOM 684 C C . MET A 1 86 ? 2.110 1.186 10.450 1.00 96.81 86 MET A C 1
ATOM 686 O O . MET A 1 86 ? 1.162 0.818 11.138 1.00 96.81 86 MET A O 1
ATOM 690 N N . THR A 1 87 ? 2.116 1.071 9.129 1.00 97.62 87 THR A N 1
ATOM 691 C CA . THR A 1 87 ? 1.083 0.399 8.345 1.00 97.62 87 THR A CA 1
ATOM 692 C C . THR A 1 87 ? 1.722 -0.696 7.507 1.00 97.62 87 THR A C 1
ATOM 694 O O . THR A 1 87 ? 2.731 -0.463 6.835 1.00 97.62 87 THR A O 1
ATOM 697 N N . MET A 1 88 ? 1.126 -1.885 7.536 1.00 97.75 88 MET A N 1
ATOM 698 C CA . MET A 1 88 ? 1.502 -3.011 6.689 1.00 97.75 88 MET A CA 1
ATOM 699 C C . MET A 1 88 ? 0.361 -3.336 5.729 1.00 97.75 88 MET A C 1
ATOM 701 O O . MET A 1 88 ? -0.751 -3.625 6.159 1.00 97.75 88 MET A O 1
ATOM 705 N N . MET A 1 89 ? 0.646 -3.329 4.432 1.00 97.75 89 MET A N 1
ATOM 706 C CA . MET A 1 89 ? -0.304 -3.686 3.377 1.00 97.75 89 MET A CA 1
ATOM 707 C C . MET A 1 89 ? 0.102 -5.021 2.773 1.00 97.75 89 MET A C 1
ATOM 709 O O . MET A 1 89 ? 1.144 -5.115 2.129 1.00 97.75 89 MET A O 1
ATOM 713 N N . LEU A 1 90 ? -0.710 -6.049 2.970 1.00 97.62 90 LEU A N 1
ATOM 714 C CA . LEU A 1 90 ? -0.561 -7.359 2.351 1.00 97.62 90 LEU A CA 1
ATOM 715 C C . LEU A 1 90 ? -1.388 -7.406 1.067 1.00 97.62 90 LEU A C 1
ATOM 717 O O . LEU A 1 90 ? -2.588 -7.154 1.114 1.00 97.62 90 LEU A O 1
ATOM 721 N N . LEU A 1 91 ? -0.764 -7.785 -0.049 1.00 96.88 91 LEU A N 1
ATOM 722 C CA . LEU A 1 91 ? -1.447 -8.053 -1.317 1.00 96.88 91 LEU A CA 1
ATOM 723 C C . LEU A 1 91 ? -1.432 -9.568 -1.560 1.00 96.88 91 LEU A C 1
ATOM 725 O O . LEU A 1 91 ? -0.392 -10.096 -1.978 1.00 96.88 91 LEU A O 1
ATOM 729 N N . PRO A 1 92 ? -2.537 -10.287 -1.284 1.00 95.38 92 PRO A N 1
ATOM 730 C CA . PRO A 1 92 ? -2.560 -11.748 -1.314 1.00 95.38 92 PRO A CA 1
ATOM 731 C C . PRO A 1 92 ? -2.194 -12.330 -2.682 1.00 95.38 92 PRO A C 1
ATOM 733 O O . PRO A 1 92 ? -1.343 -13.217 -2.758 1.00 95.38 92 PRO A O 1
ATOM 736 N N . GLU A 1 93 ? -2.761 -11.790 -3.766 1.00 94.31 93 GLU A N 1
ATOM 737 C CA . GLU A 1 93 ? -2.501 -12.276 -5.128 1.00 94.31 93 GLU A CA 1
ATOM 738 C C . GLU A 1 93 ? -1.033 -12.112 -5.539 1.00 94.31 93 GLU A C 1
ATOM 740 O O . GLU A 1 93 ? -0.438 -13.002 -6.152 1.00 94.31 93 GLU A O 1
ATOM 745 N N . LYS A 1 94 ? -0.420 -10.987 -5.151 1.00 93.06 94 LYS A N 1
ATOM 746 C CA . LYS A 1 94 ? 0.981 -10.675 -5.465 1.00 93.06 94 LYS A CA 1
ATOM 747 C C . LYS A 1 94 ? 1.968 -11.320 -4.496 1.00 93.06 94 LYS A C 1
ATOM 749 O O . LYS A 1 94 ? 3.154 -11.365 -4.812 1.00 93.06 94 LYS A O 1
ATOM 754 N N . LYS A 1 95 ? 1.501 -11.844 -3.355 1.00 94.81 95 LYS A N 1
ATOM 755 C CA . LYS A 1 95 ? 2.326 -12.486 -2.317 1.00 94.81 95 LYS A CA 1
ATOM 756 C C . LYS A 1 95 ? 3.448 -11.575 -1.814 1.00 94.81 95 LYS A C 1
ATOM 758 O O . LYS A 1 95 ? 4.584 -12.014 -1.647 1.00 94.81 95 LYS A O 1
ATOM 763 N N . ILE A 1 96 ? 3.131 -10.302 -1.595 1.00 94.25 96 ILE A N 1
ATOM 764 C CA . ILE A 1 96 ? 4.064 -9.280 -1.103 1.00 94.25 96 ILE A CA 1
ATOM 765 C C . ILE A 1 96 ? 3.410 -8.454 -0.000 1.00 94.25 96 ILE A C 1
ATOM 767 O O . ILE A 1 96 ? 2.185 -8.321 0.039 1.00 94.25 96 ILE A O 1
ATOM 771 N N . CYS A 1 97 ? 4.242 -7.860 0.852 1.00 96.88 97 CYS A N 1
ATOM 772 C CA . CYS A 1 97 ? 3.811 -6.866 1.822 1.00 96.88 97 CYS A CA 1
ATOM 773 C C . CYS A 1 97 ? 4.563 -5.548 1.652 1.00 96.88 97 CYS A C 1
ATOM 775 O O . CYS A 1 97 ? 5.777 -5.551 1.447 1.00 96.88 97 CYS A O 1
ATOM 777 N N . TYR A 1 98 ? 3.861 -4.429 1.800 1.00 97.12 98 TYR A N 1
ATOM 778 C CA . TYR A 1 98 ? 4.459 -3.102 1.892 1.00 97.12 98 TYR A CA 1
ATOM 779 C C . TYR A 1 98 ? 4.404 -2.589 3.324 1.00 97.12 98 TYR A C 1
ATOM 781 O O . TYR A 1 98 ? 3.356 -2.645 3.959 1.00 97.12 98 TYR A O 1
ATOM 789 N N . LEU A 1 99 ? 5.527 -2.066 3.808 1.00 97.00 99 LEU A N 1
ATOM 790 C CA . LEU A 1 99 ? 5.640 -1.416 5.107 1.00 97.00 99 LEU A CA 1
ATOM 791 C C . LEU A 1 99 ? 5.859 0.084 4.908 1.00 97.00 99 LEU A C 1
ATOM 793 O O . LEU A 1 99 ? 6.799 0.487 4.216 1.00 97.00 99 LEU A O 1
ATOM 797 N N . MET A 1 100 ? 5.019 0.899 5.540 1.00 95.75 100 MET A N 1
ATOM 798 C CA . MET A 1 100 ? 5.083 2.359 5.474 1.00 95.75 100 MET A CA 1
ATOM 799 C C . MET A 1 100 ? 4.744 3.009 6.819 1.00 95.75 100 MET A C 1
ATOM 801 O O . MET A 1 100 ? 4.147 2.351 7.674 1.00 95.75 100 MET A O 1
ATOM 805 N N . PRO A 1 101 ? 5.097 4.289 7.022 1.00 95.81 101 PRO A N 1
ATOM 806 C CA . PRO A 1 101 ? 4.590 5.061 8.150 1.00 95.81 101 PRO A CA 1
ATOM 807 C C . PRO A 1 101 ? 3.059 5.127 8.139 1.00 95.81 101 PRO A C 1
ATOM 809 O O . PRO A 1 101 ? 2.440 5.165 7.075 1.00 95.81 101 PRO A O 1
ATOM 812 N N . LEU A 1 102 ? 2.454 5.154 9.324 1.00 95.81 102 LEU A N 1
ATOM 813 C CA . LEU A 1 102 ? 1.024 5.400 9.482 1.00 95.81 102 LEU A CA 1
ATOM 814 C C . LEU A 1 102 ? 0.661 6.801 8.966 1.00 95.81 102 LEU A C 1
ATOM 816 O O . LEU A 1 102 ? 1.355 7.774 9.253 1.00 95.81 102 LEU A O 1
ATOM 820 N N . SER A 1 103 ? -0.424 6.891 8.194 1.00 93.44 103 SER A N 1
ATOM 821 C CA . SER A 1 103 ? -0.928 8.166 7.678 1.00 93.44 103 SER A CA 1
ATOM 822 C C . SER A 1 103 ? -1.556 8.999 8.795 1.00 93.44 103 SER A C 1
ATOM 824 O O . SER A 1 103 ? -2.316 8.472 9.604 1.00 93.44 103 SER A O 1
ATOM 826 N N . GLU A 1 104 ? -1.311 10.309 8.788 1.00 92.56 104 GLU A N 1
ATOM 827 C CA . GLU A 1 104 ? -1.959 11.267 9.701 1.00 92.56 104 GLU A CA 1
ATOM 828 C C . GLU A 1 104 ? -3.476 11.382 9.468 1.00 92.56 104 GLU A C 1
ATOM 830 O O . GLU A 1 104 ? -4.198 11.896 10.317 1.00 92.56 104 GLU A O 1
ATOM 835 N N . GLU A 1 105 ? -3.969 10.889 8.328 1.00 92.75 105 GLU A N 1
ATOM 836 C CA . GLU A 1 105 ? -5.400 10.838 8.013 1.00 92.75 105 GLU A CA 1
ATOM 837 C C . GLU A 1 105 ? -6.141 9.722 8.764 1.00 92.75 105 GLU A C 1
ATOM 839 O O . GLU A 1 105 ? -7.369 9.702 8.732 1.00 92.75 105 GLU A O 1
ATOM 844 N N . MET A 1 106 ? -5.425 8.789 9.406 1.00 95.00 106 MET A N 1
ATOM 845 C CA . MET A 1 106 ? -6.052 7.670 10.107 1.00 95.00 106 MET A CA 1
ATOM 846 C C . MET A 1 106 ? -6.581 8.104 11.483 1.00 95.00 106 MET A C 1
ATOM 848 O O . MET A 1 106 ? -5.800 8.596 12.306 1.00 95.00 106 MET A O 1
ATOM 852 N N . PRO A 1 107 ? -7.881 7.903 11.778 1.00 95.12 107 PRO A N 1
ATOM 853 C CA . PRO A 1 107 ? -8.406 8.068 13.129 1.00 95.12 107 PRO A CA 1
ATOM 854 C C . PRO A 1 107 ? -7.792 7.026 14.069 1.00 95.12 107 PRO A C 1
ATOM 856 O O . PRO A 1 107 ? -7.273 6.012 13.629 1.00 95.12 107 PRO A O 1
ATOM 859 N N . THR A 1 108 ? -7.842 7.265 15.379 1.00 96.06 108 THR A N 1
ATOM 860 C CA . THR A 1 108 ? -7.437 6.239 16.351 1.00 96.06 108 THR A CA 1
ATOM 861 C C . THR A 1 108 ? -8.466 5.102 16.406 1.00 96.06 108 THR A C 1
ATOM 863 O O . THR A 1 108 ? -9.646 5.371 16.174 1.00 96.06 108 THR A O 1
ATOM 866 N N . PRO A 1 109 ? -8.095 3.893 16.871 1.00 96.19 109 PRO A N 1
ATOM 867 C CA . PRO A 1 109 ? -9.018 2.754 16.956 1.00 96.19 109 PRO A CA 1
ATOM 868 C C . PRO A 1 109 ? -10.326 3.073 17.685 1.00 96.19 109 PRO A C 1
ATOM 870 O O . PRO A 1 109 ? -11.413 2.798 17.190 1.00 96.19 109 PRO A O 1
ATOM 873 N N . ALA A 1 110 ? -10.246 3.749 18.834 1.00 94.94 110 ALA A N 1
ATOM 874 C CA . ALA A 1 110 ? -11.436 4.140 19.592 1.00 94.94 110 ALA A CA 1
ATOM 875 C C . ALA A 1 110 ? -12.308 5.168 18.849 1.00 94.94 110 ALA A C 1
ATOM 877 O O . ALA A 1 110 ? -13.531 5.176 18.991 1.00 94.94 110 ALA A O 1
ATOM 878 N N . LYS A 1 111 ? -11.681 6.059 18.071 1.00 94.75 111 LYS A N 1
ATOM 879 C CA . LYS A 1 111 ? -12.389 7.051 17.260 1.00 94.75 111 LYS A CA 1
ATOM 880 C C . LYS A 1 111 ? -13.052 6.390 16.052 1.00 94.75 111 LYS A C 1
ATOM 882 O O . LYS A 1 111 ? -14.208 6.701 15.789 1.00 94.75 111 LYS A O 1
ATOM 887 N N . LEU A 1 112 ? -12.359 5.471 15.380 1.00 94.94 112 LEU A N 1
ATOM 888 C CA . LEU A 1 112 ? -12.899 4.710 14.260 1.00 94.94 112 LEU A CA 1
ATOM 889 C C . LEU A 1 112 ? -14.098 3.858 14.691 1.00 94.94 112 LEU A C 1
ATOM 891 O O . LEU A 1 112 ? -15.145 3.947 14.063 1.00 94.94 112 LEU A O 1
ATOM 895 N N . GLU A 1 113 ? -13.978 3.109 15.794 1.00 94.00 113 GLU A N 1
ATOM 896 C CA . GLU A 1 113 ? -15.083 2.324 16.375 1.00 94.00 113 GLU A CA 1
ATOM 897 C C . GLU A 1 113 ? -16.306 3.217 16.629 1.00 94.00 113 GLU A C 1
ATOM 899 O O . GLU A 1 113 ? -17.403 2.956 16.138 1.00 94.00 113 GLU A O 1
ATOM 904 N N . SER A 1 114 ? -16.095 4.346 17.315 1.00 93.31 114 SER A N 1
ATOM 905 C CA . SER A 1 114 ? -17.167 5.295 17.620 1.00 93.31 114 SER A CA 1
ATOM 906 C C . SER A 1 114 ? -17.798 5.937 16.381 1.00 93.31 114 SER A C 1
ATOM 908 O O . SER A 1 114 ? -18.956 6.351 16.462 1.00 93.31 114 SER A O 1
ATOM 910 N N . ASP A 1 115 ? -17.052 6.128 15.296 1.00 92.50 115 ASP A N 1
ATOM 911 C CA . ASP A 1 115 ? -17.575 6.738 14.073 1.00 92.50 115 ASP A CA 1
ATOM 912 C C . ASP A 1 115 ? -18.342 5.716 13.234 1.00 92.50 115 ASP A C 1
ATOM 914 O O . ASP A 1 115 ? -19.432 6.031 12.759 1.00 92.50 115 ASP A O 1
ATOM 918 N N . LEU A 1 116 ? -17.854 4.477 13.151 1.00 90.94 116 LEU A N 1
ATOM 919 C CA . LEU A 1 116 ? -18.550 3.374 12.487 1.00 90.94 116 LEU A CA 1
ATOM 920 C C . LEU A 1 116 ? -19.879 3.032 13.178 1.00 90.94 116 LEU A C 1
ATOM 922 O O . LEU A 1 116 ? -20.878 2.815 12.499 1.00 90.94 116 LEU A O 1
ATOM 926 N N . ASP A 1 117 ? -19.931 3.063 14.514 1.00 90.12 117 ASP A N 1
ATOM 927 C CA . ASP A 1 117 ? -21.164 2.827 15.285 1.00 90.12 117 ASP A CA 1
ATOM 928 C C . ASP A 1 117 ? -22.257 3.881 15.038 1.00 90.12 117 ASP A C 1
ATOM 930 O O . ASP A 1 117 ? -23.438 3.638 15.296 1.00 90.12 117 ASP A O 1
ATOM 934 N N . ARG A 1 118 ? -21.874 5.076 14.577 1.00 85.69 118 ARG A N 1
ATOM 935 C CA . ARG A 1 118 ? -22.787 6.208 14.364 1.00 85.69 118 ARG A CA 1
ATOM 936 C C . ARG A 1 118 ? -23.314 6.306 12.939 1.00 85.69 118 ARG A C 1
ATOM 938 O O . ARG A 1 118 ? -24.221 7.105 12.702 1.00 85.69 118 ARG A O 1
ATOM 945 N N . THR A 1 119 ? -22.747 5.558 12.002 1.00 75.88 119 THR A N 1
ATOM 946 C CA . THR A 1 119 ? -23.109 5.678 10.593 1.00 75.88 119 THR A CA 1
ATOM 947 C C . THR A 1 119 ? -24.225 4.707 10.251 1.00 75.88 119 THR A C 1
ATOM 949 O O . THR A 1 119 ? -24.030 3.496 10.233 1.00 75.88 119 THR A O 1
ATOM 952 N N . GLU A 1 120 ? -25.404 5.247 9.944 1.00 63.22 120 GLU A N 1
ATOM 953 C CA . GLU A 1 120 ? -26.558 4.431 9.551 1.00 63.22 120 GLU A CA 1
ATOM 954 C C . GLU A 1 120 ? -26.591 4.125 8.042 1.00 63.22 120 GLU A C 1
ATOM 956 O O . GLU A 1 120 ? -27.164 3.109 7.669 1.00 63.22 120 GLU A O 1
ATOM 961 N N . GLU A 1 121 ? -25.931 4.915 7.179 1.00 60.62 121 GLU A N 1
ATOM 962 C CA . GLU A 1 121 ? -25.729 4.618 5.746 1.00 60.62 121 GLU A CA 1
ATOM 963 C C . GLU A 1 121 ? -24.712 5.590 5.104 1.00 60.62 121 GLU A C 1
ATOM 965 O O . GLU A 1 121 ? -24.580 6.743 5.524 1.00 60.62 121 GLU A O 1
ATOM 970 N N . LEU A 1 122 ? -23.971 5.128 4.089 1.00 60.97 122 LEU A N 1
ATOM 971 C CA . LEU A 1 122 ? -22.943 5.916 3.399 1.00 60.97 122 LEU A CA 1
ATOM 972 C C . LEU A 1 122 ? -23.547 6.858 2.347 1.00 60.97 122 LEU A C 1
ATOM 974 O O . LEU A 1 122 ? -24.070 6.425 1.321 1.00 60.97 122 LEU A O 1
ATOM 978 N N . ASP A 1 123 ? -23.397 8.163 2.570 1.00 61.44 123 ASP A N 1
ATOM 979 C CA . ASP A 1 123 ? -23.728 9.205 1.597 1.00 61.44 123 ASP A CA 1
ATOM 980 C C . ASP A 1 123 ? -22.571 9.378 0.593 1.00 61.44 123 ASP A C 1
ATOM 982 O O . ASP A 1 123 ? -21.510 9.917 0.935 1.00 61.44 123 ASP A O 1
ATOM 986 N N . LYS A 1 124 ? -22.763 8.899 -0.647 1.00 61.41 124 LYS A N 1
ATOM 987 C CA . LYS A 1 124 ? -21.737 8.923 -1.712 1.00 61.41 124 LYS A CA 1
ATOM 988 C C . LYS A 1 124 ? -21.238 10.342 -2.001 1.00 61.41 124 LYS A C 1
ATOM 990 O O . LYS A 1 124 ? -20.056 10.516 -2.305 1.00 61.41 124 LYS A O 1
ATOM 995 N N . ASP A 1 125 ? -22.095 11.348 -1.826 1.00 64.06 125 ASP A N 1
ATOM 996 C CA . ASP A 1 125 ? -21.804 12.745 -2.164 1.00 64.06 125 ASP A CA 1
ATOM 997 C C . ASP A 1 125 ? -20.851 13.426 -1.160 1.00 64.06 125 ASP A C 1
ATOM 999 O O . ASP A 1 125 ? -20.373 14.535 -1.405 1.00 64.06 125 ASP A O 1
ATOM 1003 N N . LYS A 1 126 ? -20.513 12.759 -0.045 1.00 70.56 126 LYS A N 1
ATOM 1004 C CA . LYS A 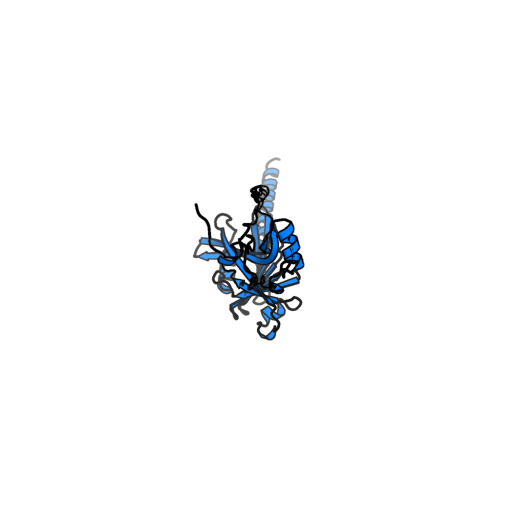1 126 ? -19.615 13.273 1.009 1.00 70.56 126 LYS A CA 1
ATOM 1005 C C . LYS A 1 126 ? -18.283 12.532 1.086 1.00 70.56 126 LYS A C 1
ATOM 1007 O O . LYS A 1 126 ? -17.692 12.429 2.162 1.00 70.56 126 LYS A O 1
ATOM 1012 N N . THR A 1 127 ? -17.808 12.014 -0.042 1.00 82.75 127 THR A N 1
ATOM 1013 C CA . THR A 1 127 ? -16.543 11.273 -0.092 1.00 82.75 127 THR A CA 1
ATOM 1014 C C . THR A 1 127 ? -15.394 12.172 -0.539 1.00 82.75 127 THR A C 1
ATOM 1016 O O . THR A 1 127 ? -15.377 12.669 -1.664 1.00 82.75 127 THR A O 1
ATOM 1019 N N . LYS A 1 128 ? -14.399 12.368 0.331 1.00 89.12 128 LYS A N 1
ATOM 1020 C CA . LYS A 1 128 ? -13.130 13.028 -0.006 1.00 89.12 128 LYS A CA 1
ATOM 1021 C C . LYS A 1 128 ? -12.115 11.976 -0.453 1.00 89.12 128 LYS A C 1
ATOM 1023 O O . LYS A 1 128 ? -11.792 11.085 0.323 1.00 89.12 128 LYS A O 1
ATOM 1028 N N . ILE A 1 129 ? -11.576 12.103 -1.663 1.00 90.75 129 ILE A N 1
ATOM 1029 C CA . ILE A 1 129 ? -10.504 11.225 -2.159 1.00 90.75 129 ILE A CA 1
ATOM 1030 C C . ILE A 1 129 ? -9.143 11.807 -1.760 1.00 90.75 129 ILE A C 1
ATOM 1032 O O . ILE A 1 129 ? -8.909 13.008 -1.924 1.00 90.75 129 ILE A O 1
ATOM 1036 N N . ILE A 1 130 ? -8.258 10.967 -1.223 1.00 92.38 130 ILE A N 1
ATOM 1037 C CA . ILE A 1 130 ? -6.890 11.332 -0.841 1.00 92.38 130 ILE A CA 1
ATOM 1038 C C . ILE A 1 130 ? -5.928 10.326 -1.467 1.00 92.38 130 ILE A C 1
ATOM 1040 O O . ILE A 1 130 ? -5.864 9.169 -1.055 1.00 92.38 130 ILE A O 1
ATOM 1044 N N . ASP A 1 131 ? -5.158 10.791 -2.446 1.00 92.38 131 ASP A N 1
ATOM 1045 C CA . ASP A 1 131 ? -4.178 9.972 -3.151 1.00 92.38 131 ASP A CA 1
ATOM 1046 C C . ASP A 1 131 ? -2.794 10.088 -2.510 1.00 92.38 131 ASP A C 1
ATOM 1048 O O . ASP A 1 131 ? -2.312 11.181 -2.205 1.00 92.38 131 ASP A O 1
ATOM 1052 N N . SER A 1 132 ? -2.101 8.960 -2.397 1.00 92.62 132 SER A N 1
ATOM 1053 C CA . SER A 1 132 ? -0.710 8.900 -1.960 1.00 92.62 132 SER A CA 1
ATOM 1054 C C . SER A 1 132 ? 0.126 8.068 -2.930 1.00 92.62 132 SER A C 1
ATOM 1056 O O . SER A 1 132 ? -0.292 7.013 -3.412 1.00 92.62 132 SER A O 1
ATOM 1058 N N . LYS A 1 133 ? 1.319 8.569 -3.260 1.00 93.94 133 LYS A N 1
ATOM 1059 C CA . LYS A 1 133 ? 2.223 7.958 -4.239 1.00 93.94 133 LYS A CA 1
ATOM 1060 C C . LYS A 1 133 ? 3.472 7.463 -3.536 1.00 93.94 133 LYS A C 1
ATOM 1062 O O . LYS A 1 133 ? 4.138 8.225 -2.840 1.00 93.94 133 LYS A O 1
ATOM 1067 N N . TRP A 1 134 ? 3.812 6.205 -3.767 1.00 94.62 134 TRP A N 1
ATOM 1068 C CA . TRP A 1 134 ? 4.879 5.506 -3.068 1.00 94.62 134 TRP A CA 1
ATOM 1069 C C . TRP A 1 134 ? 5.800 4.808 -4.052 1.00 94.62 134 TRP A C 1
ATOM 1071 O O . TRP A 1 134 ? 5.368 4.310 -5.088 1.00 94.62 134 TRP A O 1
ATOM 1081 N N . ILE A 1 135 ? 7.078 4.732 -3.711 1.00 92.88 135 ILE A N 1
ATOM 1082 C CA . ILE A 1 135 ? 8.046 3.894 -4.410 1.00 92.88 135 ILE A CA 1
ATOM 1083 C C . ILE A 1 135 ? 8.673 2.936 -3.410 1.00 92.88 135 ILE A C 1
ATOM 1085 O O . ILE A 1 135 ? 8.883 3.284 -2.244 1.00 92.88 135 ILE A O 1
ATOM 1089 N N . VAL A 1 136 ? 8.987 1.729 -3.867 1.00 92.69 136 VAL A N 1
ATOM 1090 C CA . VAL A 1 136 ? 9.778 0.800 -3.065 1.00 92.69 136 VAL A CA 1
ATOM 1091 C C . VAL A 1 136 ? 11.144 1.431 -2.770 1.00 92.69 136 VAL A C 1
ATOM 1093 O O . VAL A 1 136 ? 11.723 2.131 -3.601 1.00 92.69 136 VAL A O 1
ATOM 1096 N N . ASP A 1 137 ? 11.626 1.267 -1.545 1.00 90.44 137 ASP A N 1
ATOM 1097 C CA . ASP A 1 137 ? 12.954 1.717 -1.138 1.00 90.44 137 ASP A CA 1
ATOM 1098 C C . ASP A 1 137 ? 13.896 0.518 -1.054 1.00 90.44 137 ASP A C 1
ATOM 1100 O O . ASP A 1 137 ? 14.885 0.429 -1.783 1.00 90.44 137 ASP A O 1
ATOM 1104 N N . LYS A 1 138 ? 13.543 -0.451 -0.207 1.00 90.62 138 LYS A N 1
ATOM 1105 C CA . LYS A 1 138 ? 14.342 -1.652 0.031 1.00 90.62 138 LYS A CA 1
ATOM 1106 C C . LYS A 1 138 ? 13.497 -2.800 0.560 1.00 90.62 138 LYS A C 1
ATOM 1108 O O . LYS A 1 138 ? 12.438 -2.600 1.152 1.00 90.62 138 LYS A O 1
ATOM 1113 N N . GLU A 1 139 ? 14.006 -4.009 0.383 1.00 92.38 139 GLU A N 1
ATOM 1114 C CA . GLU A 1 139 ? 13.482 -5.186 1.067 1.00 92.38 139 GLU A CA 1
ATOM 1115 C C . GLU A 1 139 ? 13.895 -5.176 2.544 1.00 92.38 139 GLU A C 1
ATOM 1117 O O . GLU A 1 139 ? 15.035 -4.855 2.894 1.00 92.38 139 GLU A O 1
ATOM 1122 N N . MET A 1 140 ? 12.962 -5.522 3.423 1.00 90.19 140 MET A N 1
ATOM 1123 C CA . MET A 1 140 ? 13.196 -5.619 4.854 1.00 90.19 140 MET A CA 1
ATOM 1124 C C . MET A 1 140 ? 13.775 -6.991 5.195 1.00 90.19 140 MET A C 1
ATOM 1126 O O . MET A 1 140 ? 13.058 -7.986 5.295 1.00 90.19 140 MET A O 1
ATOM 1130 N N . ALA A 1 141 ? 15.088 -7.029 5.416 1.00 83.75 141 ALA A N 1
ATOM 1131 C CA . ALA A 1 141 ? 15.788 -8.256 5.787 1.00 83.75 141 ALA A CA 1
ATOM 1132 C C . ALA A 1 141 ? 15.557 -8.663 7.257 1.00 83.75 141 ALA A C 1
ATOM 1134 O O . ALA A 1 141 ? 15.463 -9.850 7.562 1.00 83.75 141 ALA A O 1
ATOM 1135 N N . ASN A 1 142 ? 15.457 -7.695 8.177 1.00 87.62 142 ASN A N 1
ATOM 1136 C CA . ASN A 1 142 ? 15.341 -7.958 9.613 1.00 87.62 142 ASN A CA 1
ATOM 1137 C C . ASN A 1 142 ? 13.910 -7.748 10.122 1.00 87.62 142 ASN A C 1
ATOM 1139 O O . ASN A 1 142 ? 13.504 -6.630 10.416 1.00 87.62 142 ASN A O 1
ATOM 1143 N N . ARG A 1 143 ? 13.154 -8.836 10.281 1.00 88.75 143 ARG A N 1
ATOM 1144 C CA . ARG A 1 143 ? 11.769 -8.796 10.791 1.00 88.75 143 ARG A CA 1
ATOM 1145 C C . ARG A 1 143 ? 11.664 -8.549 12.295 1.00 88.75 143 ARG A C 1
ATOM 1147 O O . ARG A 1 143 ? 10.572 -8.285 12.779 1.00 88.75 143 ARG A O 1
ATOM 1154 N N . SER A 1 144 ? 12.775 -8.622 13.027 1.00 88.62 144 SER A N 1
ATOM 1155 C CA . SER A 1 144 ? 12.801 -8.436 14.486 1.00 88.62 144 SER A CA 1
ATOM 1156 C C . SER A 1 144 ? 12.466 -7.002 14.913 1.00 88.62 1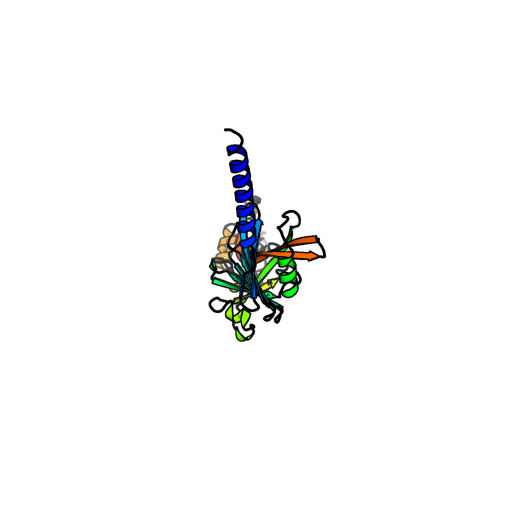44 SER A C 1
ATOM 1158 O O . SER A 1 144 ? 12.176 -6.765 16.079 1.00 88.62 144 SER A O 1
ATOM 1160 N N . GLU A 1 145 ? 12.522 -6.053 13.976 1.00 86.88 145 GLU A N 1
ATOM 1161 C CA . GLU A 1 145 ? 12.145 -4.648 14.175 1.00 86.88 145 GLU A CA 1
ATOM 1162 C C . GLU A 1 145 ? 10.625 -4.424 14.098 1.00 86.88 145 GLU A C 1
ATOM 1164 O O . GLU A 1 145 ? 10.143 -3.349 14.444 1.00 86.88 145 GLU A O 1
ATOM 1169 N N . LEU A 1 146 ? 9.860 -5.423 13.647 1.00 93.25 146 LEU A N 1
ATOM 1170 C CA . LEU A 1 146 ? 8.405 -5.344 13.575 1.00 93.25 146 LEU A CA 1
ATOM 1171 C C . LEU A 1 146 ? 7.773 -5.605 14.941 1.00 93.25 146 LEU A C 1
ATOM 1173 O O . LEU A 1 146 ? 8.245 -6.436 15.723 1.00 93.25 146 LEU A O 1
ATOM 1177 N N . SER A 1 147 ? 6.636 -4.957 15.196 1.00 93.81 147 SER A N 1
ATOM 1178 C CA . SER A 1 147 ? 5.764 -5.381 16.287 1.00 93.81 147 SER A CA 1
ATOM 1179 C C . SER A 1 147 ? 5.277 -6.811 16.050 1.00 93.81 147 SER A C 1
ATOM 1181 O O . SER A 1 147 ? 5.258 -7.312 14.922 1.00 93.81 147 SER A O 1
ATOM 1183 N N . LYS A 1 148 ? 4.847 -7.480 17.123 1.00 93.88 148 LYS A N 1
ATOM 1184 C CA . LYS A 1 148 ? 4.305 -8.843 17.031 1.00 93.88 148 LYS A CA 1
ATOM 1185 C C . LYS A 1 148 ? 3.135 -8.923 16.049 1.00 93.88 148 LYS A C 1
ATOM 1187 O O . LYS A 1 148 ? 3.054 -9.886 15.297 1.00 93.88 148 LYS A O 1
ATOM 1192 N N . GLU A 1 149 ? 2.270 -7.911 16.033 1.00 94.81 149 GLU A N 1
ATOM 1193 C CA . GLU A 1 149 ? 1.099 -7.883 15.155 1.00 94.81 149 GLU A CA 1
ATOM 1194 C C . GLU A 1 149 ? 1.516 -7.772 13.682 1.00 94.81 149 GLU A C 1
ATOM 1196 O O . GLU A 1 149 ? 1.113 -8.600 12.868 1.00 94.81 149 GLU A O 1
ATOM 1201 N N . LEU A 1 150 ? 2.428 -6.850 13.349 1.00 95.31 150 LEU A N 1
ATOM 1202 C CA . LEU A 1 150 ? 2.940 -6.683 11.982 1.00 95.31 150 LEU A CA 1
ATOM 1203 C C . LEU A 1 150 ? 3.753 -7.899 11.506 1.00 95.31 150 LEU A C 1
ATOM 1205 O O . LEU A 1 150 ? 3.639 -8.319 10.352 1.00 95.31 150 LEU A O 1
ATOM 1209 N N . ALA A 1 151 ? 4.563 -8.488 12.392 1.00 92.94 151 ALA A N 1
ATOM 1210 C CA . ALA A 1 151 ? 5.344 -9.684 12.088 1.00 92.94 151 ALA A CA 1
ATOM 1211 C C . ALA A 1 151 ? 4.440 -10.885 11.780 1.00 92.94 151 ALA A C 1
ATOM 1213 O O . ALA A 1 151 ? 4.701 -11.613 10.820 1.00 92.94 151 ALA A O 1
ATOM 1214 N N . ASN A 1 152 ? 3.370 -11.063 12.564 1.00 93.00 152 ASN A N 1
ATOM 1215 C CA . ASN A 1 152 ? 2.386 -12.130 12.383 1.00 93.00 152 ASN A CA 1
ATOM 1216 C C . ASN A 1 152 ? 1.529 -11.925 11.126 1.00 93.00 152 ASN A C 1
ATOM 1218 O O . ASN A 1 152 ? 1.186 -12.895 10.449 1.00 93.00 152 ASN A O 1
ATOM 1222 N N . PHE A 1 153 ? 1.225 -10.673 10.789 1.00 94.81 153 PHE A N 1
ATOM 1223 C CA . PHE A 1 153 ? 0.403 -10.317 9.637 1.00 94.81 153 PHE A CA 1
ATOM 1224 C C . PHE A 1 153 ? 1.037 -10.717 8.297 1.00 94.81 153 PHE A C 1
ATOM 1226 O O . PHE A 1 153 ? 0.361 -11.240 7.415 1.00 94.81 153 PHE A O 1
ATOM 1233 N N . CYS A 1 154 ? 2.356 -10.539 8.162 1.00 93.38 154 CYS A N 1
ATOM 1234 C CA . CYS A 1 154 ? 3.095 -10.772 6.917 1.00 93.38 154 CYS A CA 1
ATOM 1235 C C . CYS A 1 154 ? 4.140 -11.894 7.010 1.00 93.38 154 CYS A C 1
ATOM 1237 O O . CYS A 1 154 ? 5.209 -11.796 6.413 1.00 93.38 154 CYS A O 1
ATOM 1239 N N . THR A 1 155 ? 3.869 -12.982 7.736 1.00 87.06 155 THR A N 1
ATOM 1240 C CA . THR A 1 155 ? 4.861 -14.045 8.028 1.00 87.06 155 THR A CA 1
ATOM 1241 C C . THR A 1 155 ? 5.470 -14.732 6.802 1.00 87.06 155 THR A C 1
ATOM 1243 O O . THR A 1 155 ? 6.651 -15.070 6.825 1.00 87.06 155 THR A O 1
ATOM 1246 N N . GLN A 1 156 ? 4.692 -14.935 5.737 1.00 85.81 156 GLN A N 1
ATOM 1247 C CA . GLN A 1 156 ? 5.068 -15.815 4.618 1.00 85.81 156 GLN A CA 1
ATOM 1248 C C . GLN A 1 156 ? 5.658 -15.086 3.407 1.00 85.81 156 GLN A C 1
ATOM 1250 O O . GLN A 1 156 ? 6.220 -15.724 2.519 1.00 85.81 156 GLN A O 1
ATOM 1255 N N . TYR A 1 157 ? 5.530 -13.761 3.359 1.00 93.00 157 TYR A N 1
ATOM 1256 C CA . TYR A 1 157 ? 5.772 -12.977 2.149 1.00 93.00 157 TYR A CA 1
ATOM 1257 C C . TYR A 1 157 ? 6.875 -11.945 2.353 1.00 93.00 157 TYR A C 1
ATOM 1259 O O . TYR A 1 157 ? 7.000 -11.430 3.466 1.00 93.00 157 TYR A O 1
ATOM 1267 N N . PRO A 1 158 ? 7.688 -11.633 1.325 1.00 93.75 158 PRO A N 1
ATOM 1268 C CA . PRO A 1 158 ? 8.692 -10.580 1.414 1.00 93.75 158 PRO A CA 1
ATOM 1269 C C . PRO A 1 158 ? 8.042 -9.243 1.778 1.00 93.75 158 PRO A C 1
ATOM 1271 O O . PRO A 1 158 ? 6.947 -8.913 1.314 1.00 93.75 158 PRO A O 1
ATOM 1274 N N . ILE A 1 159 ? 8.731 -8.491 2.633 1.00 95.62 159 ILE A N 1
ATOM 1275 C CA . ILE A 1 159 ? 8.280 -7.190 3.122 1.00 95.62 159 ILE A CA 1
ATOM 1276 C C . ILE A 1 159 ? 9.157 -6.129 2.471 1.00 95.62 159 ILE A C 1
ATOM 1278 O O . ILE A 1 159 ? 10.377 -6.155 2.615 1.00 95.62 159 ILE A O 1
ATOM 1282 N N . TYR A 1 160 ? 8.539 -5.185 1.776 1.00 95.12 160 TYR A N 1
ATOM 1283 C CA . TYR A 1 160 ? 9.207 -4.067 1.128 1.00 95.12 160 TYR A CA 1
ATOM 1284 C C . TYR A 1 160 ? 8.876 -2.774 1.861 1.00 95.12 160 TYR A C 1
ATOM 1286 O O . TYR A 1 160 ? 7.713 -2.398 1.985 1.00 95.12 160 TYR A O 1
ATOM 1294 N N . GLN A 1 161 ? 9.903 -2.070 2.331 1.00 95.00 161 GLN A N 1
ATOM 1295 C CA . GLN A 1 161 ? 9.733 -0.712 2.830 1.00 95.00 161 GLN A CA 1
ATOM 1296 C C . GLN A 1 161 ? 9.489 0.216 1.646 1.00 95.00 161 GLN A C 1
ATOM 1298 O O . GLN A 1 161 ? 10.225 0.170 0.655 1.00 95.00 161 GLN A O 1
ATOM 1303 N N . VAL A 1 162 ? 8.460 1.049 1.750 1.00 94.88 162 VAL A N 1
ATOM 1304 C CA . VAL A 1 162 ? 8.134 2.055 0.740 1.00 94.88 162 VAL A CA 1
ATOM 1305 C C . VAL A 1 162 ? 8.312 3.454 1.314 1.00 94.88 162 VAL A C 1
ATOM 1307 O O . VAL A 1 162 ? 8.196 3.677 2.518 1.00 94.88 162 VAL A O 1
ATOM 1310 N N . LYS A 1 163 ? 8.597 4.412 0.437 1.00 92.44 163 LYS A N 1
ATOM 1311 C CA . LYS A 1 163 ? 8.716 5.831 0.780 1.00 92.44 163 LYS A CA 1
ATOM 1312 C C . LYS A 1 163 ? 7.866 6.676 -0.149 1.00 92.44 163 LYS A C 1
ATOM 1314 O O . LYS A 1 163 ? 7.594 6.262 -1.280 1.00 92.44 163 LYS A O 1
ATOM 1319 N N . ILE A 1 164 ? 7.468 7.849 0.334 1.00 91.06 164 ILE A N 1
ATOM 1320 C CA . ILE A 1 164 ? 6.714 8.813 -0.462 1.00 91.06 164 ILE A CA 1
ATOM 1321 C C . ILE A 1 164 ? 7.522 9.116 -1.723 1.00 91.06 164 ILE A C 1
ATOM 1323 O O . ILE A 1 164 ? 8.734 9.346 -1.684 1.00 91.06 164 ILE A O 1
ATOM 1327 N N . MET A 1 165 ? 6.846 9.044 -2.858 1.00 85.06 165 MET A N 1
ATOM 1328 C CA . MET A 1 165 ? 7.427 9.378 -4.139 1.00 85.06 165 MET A CA 1
ATOM 1329 C C . MET A 1 165 ? 7.458 10.900 -4.268 1.00 85.06 165 MET A C 1
ATOM 1331 O O . MET A 1 165 ? 6.410 11.533 -4.325 1.00 85.06 165 MET A O 1
ATOM 1335 N N . ASP A 1 166 ? 8.657 11.479 -4.347 1.00 77.19 166 ASP A N 1
ATOM 1336 C CA . ASP A 1 166 ? 8.808 12.900 -4.664 1.00 77.19 166 ASP A CA 1
ATOM 1337 C C . ASP A 1 166 ? 8.156 13.218 -6.013 1.00 77.19 166 ASP A C 1
ATOM 1339 O O . ASP A 1 166 ? 8.404 12.529 -7.010 1.00 77.19 166 ASP A O 1
ATOM 1343 N N . ASP A 1 167 ? 7.415 14.324 -6.090 1.00 65.75 167 ASP A N 1
ATOM 1344 C CA . ASP A 1 167 ? 6.759 14.764 -7.328 1.00 65.75 167 ASP A CA 1
ATOM 1345 C C . ASP A 1 167 ? 7.755 14.933 -8.488 1.00 65.75 167 ASP A C 1
ATOM 1347 O O . ASP A 1 167 ? 7.421 14.691 -9.648 1.00 65.75 167 ASP A O 1
ATOM 1351 N N . SER A 1 168 ? 9.025 15.240 -8.202 1.00 58.06 168 SER A N 1
ATOM 1352 C CA . SER A 1 168 ? 10.083 15.323 -9.220 1.00 58.06 168 SER A CA 1
ATOM 1353 C C . SER A 1 168 ? 10.355 13.996 -9.954 1.00 58.06 168 SER A C 1
ATOM 1355 O O . SER A 1 168 ? 10.800 14.017 -11.106 1.00 58.06 168 SER A O 1
ATOM 1357 N N . LEU A 1 169 ? 10.047 12.848 -9.336 1.00 53.78 169 LEU A N 1
ATOM 1358 C CA . LEU A 1 169 ? 10.178 11.505 -9.917 1.00 53.78 169 LEU A CA 1
ATOM 1359 C C . LEU A 1 169 ? 9.006 11.137 -10.839 1.00 53.78 169 LEU A C 1
ATOM 1361 O O . LEU A 1 169 ? 9.106 10.164 -11.587 1.00 53.78 169 LEU A O 1
ATOM 1365 N N . THR A 1 170 ? 7.908 11.905 -10.812 1.00 48.59 170 THR A N 1
ATOM 1366 C CA . THR A 1 170 ? 6.801 11.755 -11.776 1.00 48.59 170 THR A CA 1
ATOM 1367 C C . THR A 1 170 ? 7.132 12.393 -13.126 1.00 48.59 170 THR A C 1
ATOM 1369 O O . THR A 1 170 ? 6.576 12.002 -14.154 1.00 48.59 170 THR A O 1
ATOM 1372 N N . SER A 1 171 ? 8.090 13.330 -13.155 1.00 44.22 171 SER A N 1
ATOM 1373 C CA . SER A 1 171 ? 8.605 13.874 -14.407 1.00 44.22 171 SER A CA 1
ATOM 1374 C C . SER A 1 171 ? 9.438 12.806 -15.116 1.00 44.22 171 SER A C 1
ATOM 1376 O O . SER A 1 171 ? 10.404 12.266 -14.577 1.00 44.22 171 SER A O 1
ATOM 1378 N N . THR A 1 172 ? 9.043 12.464 -16.342 1.00 48.34 172 THR A N 1
ATOM 1379 C CA . THR A 1 172 ? 9.798 11.540 -17.188 1.00 48.34 172 THR A CA 1
ATOM 1380 C C . THR A 1 172 ? 11.207 12.103 -17.384 1.00 48.34 172 THR A C 1
ATOM 1382 O O . THR A 1 172 ? 11.398 13.039 -18.161 1.00 48.34 172 THR A O 1
ATOM 1385 N N . ARG A 1 173 ? 12.212 11.559 -16.682 1.00 46.28 173 ARG A N 1
ATOM 1386 C CA . ARG A 1 173 ? 13.609 11.935 -16.922 1.00 46.28 173 ARG A CA 1
ATOM 1387 C C . ARG A 1 173 ? 14.029 11.374 -18.271 1.00 46.28 173 ARG A C 1
ATOM 1389 O O . ARG A 1 173 ? 14.309 10.187 -18.434 1.00 46.28 173 ARG A O 1
ATOM 1396 N N . VAL A 1 174 ? 14.030 12.263 -19.252 1.00 48.72 174 VAL A N 1
ATOM 1397 C CA . VAL A 1 174 ? 14.609 12.031 -20.565 1.00 48.72 174 VAL A CA 1
ATOM 1398 C C . VAL A 1 174 ? 16.123 12.163 -20.419 1.00 48.72 174 VAL A C 1
ATOM 1400 O O . VAL A 1 174 ? 16.666 13.264 -20.398 1.00 48.72 174 VAL A O 1
ATOM 1403 N N . GLU A 1 175 ? 16.823 11.038 -20.296 1.00 50.78 175 GLU A N 1
ATOM 1404 C CA . GLU A 1 175 ? 18.281 11.009 -20.426 1.00 50.78 175 GLU A CA 1
ATOM 1405 C C . GLU A 1 175 ? 18.633 10.924 -21.919 1.00 50.78 175 GLU A C 1
ATOM 1407 O O . GLU A 1 175 ? 18.939 9.870 -22.476 1.00 50.78 175 GLU A O 1
ATOM 1412 N N . THR A 1 176 ? 18.540 12.063 -22.610 1.00 42.34 176 THR A N 1
ATOM 1413 C CA . THR A 1 176 ? 18.986 12.186 -24.002 1.00 42.34 176 THR A CA 1
ATOM 1414 C C . THR A 1 176 ? 20.508 12.276 -24.071 1.00 42.34 176 THR A C 1
ATOM 1416 O O . THR A 1 176 ? 21.072 13.365 -23.999 1.00 42.34 176 THR A O 1
ATOM 1419 N N . GLU A 1 177 ? 21.186 11.158 -24.324 1.00 45.44 177 GLU A N 1
ATOM 1420 C CA . GLU A 1 177 ? 22.416 11.188 -25.127 1.00 45.44 177 GLU A CA 1
ATOM 1421 C C . GLU A 1 177 ? 22.020 11.000 -26.593 1.00 45.44 177 GLU A C 1
ATOM 1423 O O . GLU A 1 177 ? 21.887 9.882 -27.087 1.00 45.44 177 GLU A O 1
ATOM 1428 N N . GLY A 1 178 ? 21.756 12.114 -27.280 1.00 41.75 178 GLY A N 1
ATOM 1429 C CA . GLY A 1 178 ? 21.131 12.069 -28.600 1.00 41.75 178 GLY A CA 1
ATOM 1430 C C . GLY A 1 178 ? 21.414 13.238 -29.536 1.00 41.75 178 GLY A C 1
ATOM 1431 O O . GLY A 1 178 ? 20.612 13.467 -30.432 1.00 41.75 178 GLY A O 1
ATOM 1432 N N . THR A 1 179 ? 22.532 13.958 -29.399 1.00 35.59 179 THR A N 1
ATOM 1433 C CA . THR A 1 179 ? 23.069 14.765 -30.511 1.00 35.59 179 THR A CA 1
ATOM 1434 C C . THR A 1 179 ? 24.579 14.584 -30.619 1.00 35.59 179 THR A C 1
ATOM 1436 O O . THR A 1 179 ? 25.341 14.963 -29.733 1.00 35.59 179 THR A O 1
ATOM 1439 N N . HIS A 1 180 ? 25.006 13.971 -31.724 1.00 46.66 180 HIS A N 1
ATOM 1440 C CA . HIS A 1 180 ? 26.401 13.829 -32.129 1.00 46.66 180 HIS A CA 1
ATOM 1441 C C . HIS A 1 180 ? 27.125 15.186 -32.106 1.00 46.66 180 HIS A C 1
ATOM 1443 O O . HIS A 1 180 ? 26.770 16.076 -32.868 1.00 46.66 180 HIS A O 1
ATOM 1449 N N . HIS A 1 181 ? 28.157 15.324 -31.271 1.00 38.41 181 HIS A N 1
ATOM 1450 C CA . HIS A 1 181 ? 29.555 15.554 -31.666 1.00 38.41 181 HIS A CA 1
ATOM 1451 C C . HIS A 1 181 ? 30.386 15.954 -30.431 1.00 38.41 181 HIS A C 1
ATOM 1453 O O . HIS A 1 181 ? 30.141 16.977 -29.811 1.00 38.41 181 HIS A O 1
ATOM 1459 N N . ARG A 1 182 ? 31.424 15.155 -30.137 1.00 44.81 182 ARG A N 1
ATOM 1460 C CA . ARG A 1 182 ? 32.483 15.386 -29.130 1.00 44.81 182 ARG A CA 1
ATOM 1461 C C . ARG A 1 182 ? 32.052 15.409 -27.652 1.00 44.81 182 ARG A C 1
ATOM 1463 O O . ARG A 1 182 ? 31.981 16.457 -27.035 1.00 44.81 182 ARG A O 1
ATOM 1470 N N . SER A 1 183 ? 32.000 14.226 -27.039 1.00 37.44 183 SER A N 1
ATOM 1471 C CA . SER A 1 183 ? 32.700 13.994 -25.764 1.00 37.44 183 SER A CA 1
ATOM 1472 C C . SER A 1 183 ? 32.887 12.491 -25.527 1.00 37.44 183 SER A C 1
ATOM 1474 O O . SER A 1 183 ? 32.084 11.813 -24.896 1.00 37.44 183 SER A O 1
ATOM 1476 N N . ARG A 1 184 ? 33.972 11.934 -26.076 1.00 46.47 184 ARG A N 1
ATOM 1477 C CA . ARG A 1 184 ? 34.551 10.676 -25.586 1.00 46.47 184 ARG A CA 1
ATOM 1478 C C . ARG A 1 184 ? 35.308 11.023 -24.302 1.00 46.47 184 ARG A C 1
ATOM 1480 O O . ARG A 1 184 ? 36.486 11.358 -24.397 1.00 46.47 184 ARG A O 1
ATOM 1487 N N . ARG A 1 185 ? 34.608 11.036 -23.165 1.00 43.19 185 ARG A N 1
ATOM 1488 C CA . ARG A 1 185 ? 35.085 10.907 -21.767 1.00 43.19 185 ARG A CA 1
ATOM 1489 C C . ARG A 1 185 ? 34.001 11.522 -20.871 1.00 43.19 185 ARG A C 1
ATOM 1491 O O . ARG A 1 185 ? 33.802 12.727 -20.914 1.00 43.19 185 ARG A O 1
ATOM 1498 N N . ASN A 1 186 ? 33.310 10.679 -20.103 1.00 42.28 186 ASN A N 1
ATOM 1499 C CA . ASN A 1 186 ? 32.089 10.939 -19.314 1.00 42.28 186 ASN A CA 1
ATOM 1500 C C . ASN A 1 186 ? 30.763 10.752 -20.069 1.00 42.28 186 ASN A C 1
ATOM 1502 O O . ASN A 1 186 ? 29.902 11.626 -20.041 1.00 42.28 186 ASN A O 1
ATOM 1506 N N . ALA A 1 187 ? 30.566 9.576 -20.674 1.00 46.59 187 ALA A N 1
ATOM 1507 C CA . ALA A 1 187 ? 29.205 9.060 -20.811 1.00 46.59 187 ALA A CA 1
ATOM 1508 C C . ALA A 1 187 ? 28.657 8.898 -19.388 1.00 46.59 187 ALA A C 1
ATOM 1510 O O . ALA A 1 187 ? 29.208 8.105 -18.618 1.00 46.59 187 ALA A O 1
ATOM 1511 N N . ARG A 1 188 ? 27.637 9.670 -18.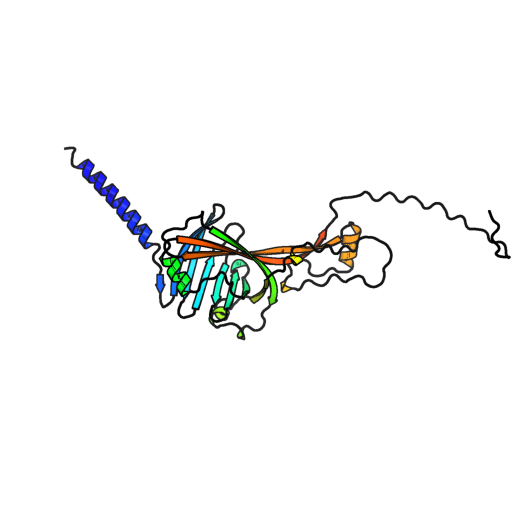999 1.00 55.38 188 ARG A N 1
ATOM 1512 C CA . ARG A 1 188 ? 26.949 9.406 -17.730 1.00 55.38 188 ARG A CA 1
ATOM 1513 C C . ARG A 1 188 ? 26.343 8.012 -17.869 1.00 55.38 188 ARG A C 1
ATOM 1515 O O . ARG A 1 188 ? 25.528 7.761 -18.753 1.00 55.38 188 ARG A O 1
ATOM 1522 N N . SER A 1 189 ? 26.834 7.054 -17.088 1.00 67.44 189 SER A N 1
ATOM 1523 C CA . SER A 1 189 ? 26.237 5.725 -17.061 1.00 67.44 189 SER A CA 1
ATOM 1524 C C . SER A 1 189 ? 24.802 5.873 -16.570 1.00 67.44 189 SER A C 1
ATOM 1526 O O . SER A 1 189 ? 24.613 6.434 -15.493 1.00 67.44 189 SER A O 1
ATOM 1528 N N . PHE A 1 190 ? 23.828 5.370 -17.334 1.00 78.00 190 PHE A N 1
ATOM 1529 C CA . PHE A 1 190 ? 22.463 5.165 -16.850 1.00 78.00 190 PHE A CA 1
ATOM 1530 C C . PHE A 1 190 ? 22.552 4.422 -15.507 1.00 78.00 190 PHE A C 1
ATOM 1532 O O . PHE A 1 190 ? 23.070 3.295 -15.498 1.00 78.00 190 PHE A O 1
ATOM 1539 N N . PRO A 1 191 ? 22.176 5.051 -14.379 1.00 85.88 191 PRO A N 1
ATOM 1540 C CA . PRO A 1 191 ? 22.306 4.415 -13.078 1.00 85.88 191 PRO A CA 1
ATOM 1541 C C . PRO A 1 191 ? 21.396 3.180 -13.028 1.00 85.88 191 PRO A C 1
ATOM 1543 O O . PRO A 1 191 ? 20.270 3.233 -13.518 1.00 85.88 191 PRO A O 1
ATOM 1546 N N . PRO A 1 192 ? 21.852 2.049 -12.466 1.00 88.12 192 PRO A N 1
ATOM 1547 C CA . PRO A 1 192 ? 21.002 0.872 -12.357 1.00 88.12 192 PRO A CA 1
ATOM 1548 C C . PRO A 1 192 ? 19.760 1.196 -11.517 1.00 88.12 192 PRO A C 1
ATOM 1550 O O . PRO A 1 192 ? 19.864 1.795 -10.446 1.00 88.12 192 PRO A O 1
ATOM 1553 N N . ILE A 1 193 ? 18.586 0.778 -11.991 1.00 87.75 193 ILE A N 1
ATOM 1554 C CA . ILE A 1 193 ? 17.362 0.795 -11.188 1.00 87.75 193 ILE A CA 1
ATOM 1555 C C . ILE A 1 193 ? 17.521 -0.271 -10.106 1.00 87.75 193 ILE A C 1
ATOM 1557 O O . ILE A 1 193 ? 17.876 -1.415 -10.402 1.00 87.75 193 ILE A O 1
ATOM 1561 N N . HIS A 1 194 ? 17.272 0.111 -8.854 1.00 87.81 194 HIS A N 1
ATOM 1562 C CA . HIS A 1 194 ? 17.343 -0.813 -7.729 1.00 87.81 194 HIS A CA 1
ATOM 1563 C C . HIS A 1 194 ? 16.383 -2.000 -7.954 1.00 87.81 194 HIS A C 1
ATOM 1565 O O . HIS A 1 194 ? 15.243 -1.757 -8.354 1.00 87.81 194 HIS A O 1
ATOM 1571 N N . PRO A 1 195 ? 16.787 -3.262 -7.701 1.00 86.94 195 PRO A N 1
ATOM 1572 C CA . PRO A 1 195 ? 15.958 -4.433 -7.999 1.00 86.94 195 PRO A CA 1
ATOM 1573 C C . PRO A 1 195 ? 14.554 -4.381 -7.390 1.00 86.94 195 PRO A C 1
ATOM 1575 O O . PRO A 1 195 ? 13.594 -4.750 -8.054 1.00 86.94 195 PRO A O 1
ATOM 1578 N N . CYS A 1 196 ? 14.413 -3.853 -6.170 1.00 86.12 196 CYS A N 1
ATOM 1579 C CA . CYS A 1 196 ? 13.108 -3.728 -5.509 1.00 86.12 196 CYS A CA 1
ATOM 1580 C C . CYS A 1 196 ? 12.177 -2.699 -6.177 1.00 86.12 196 CYS A C 1
ATOM 1582 O O . CYS A 1 196 ? 10.971 -2.735 -5.964 1.00 86.12 196 CYS A O 1
ATOM 1584 N N . ASN A 1 197 ? 12.724 -1.799 -6.997 1.00 86.94 197 ASN A N 1
ATOM 1585 C CA . ASN A 1 197 ? 11.975 -0.756 -7.697 1.00 86.94 197 ASN A CA 1
ATOM 1586 C C . ASN A 1 197 ? 11.729 -1.148 -9.151 1.00 86.94 197 ASN A C 1
ATOM 1588 O O . ASN A 1 197 ? 11.082 -0.403 -9.879 1.00 86.94 197 ASN A O 1
ATOM 1592 N N . LEU A 1 198 ? 12.283 -2.273 -9.603 1.00 90.88 198 LEU A N 1
ATOM 1593 C CA . LEU A 1 198 ? 12.185 -2.709 -10.980 1.00 90.88 198 LEU A CA 1
ATOM 1594 C C . LEU A 1 198 ? 10.792 -3.280 -11.249 1.00 90.88 198 LEU A C 1
ATOM 1596 O O . LEU A 1 198 ? 10.321 -4.156 -10.526 1.00 90.88 198 LEU A O 1
ATOM 1600 N N . CYS A 1 199 ? 10.139 -2.813 -12.311 1.00 91.44 199 CYS A N 1
ATOM 1601 C CA . CYS A 1 199 ? 8.876 -3.416 -12.729 1.00 91.44 199 CYS A CA 1
ATOM 1602 C C . CYS A 1 199 ? 9.058 -4.904 -13.075 1.00 91.44 199 CYS A C 1
ATOM 1604 O O . CYS A 1 199 ? 10.089 -5.264 -13.651 1.00 91.44 199 CYS A O 1
ATOM 1606 N N . PRO A 1 200 ? 8.063 -5.770 -12.806 1.00 88.50 200 PRO A N 1
ATOM 1607 C CA . PRO A 1 200 ? 8.102 -7.167 -13.231 1.00 88.50 200 PRO A CA 1
ATOM 1608 C C . PRO A 1 200 ? 8.394 -7.293 -14.734 1.00 88.50 200 PRO A C 1
ATOM 1610 O O . PRO A 1 200 ? 7.704 -6.700 -15.562 1.00 88.50 200 PRO A O 1
ATOM 1613 N N . GLY A 1 201 ? 9.456 -8.024 -15.091 1.00 88.62 201 GLY A N 1
ATOM 1614 C CA . GLY A 1 201 ? 9.916 -8.176 -16.481 1.00 88.62 201 GLY A CA 1
ATOM 1615 C C . GLY A 1 201 ? 10.551 -6.923 -17.107 1.00 88.62 201 GLY A C 1
ATOM 1616 O O . GLY A 1 201 ? 10.935 -6.948 -18.277 1.00 88.62 201 GLY A O 1
ATOM 1617 N N . GLY A 1 202 ? 10.675 -5.835 -16.348 1.00 90.81 202 GLY A N 1
ATOM 1618 C CA . GLY A 1 202 ? 11.252 -4.575 -16.791 1.00 90.81 202 GLY A CA 1
ATOM 1619 C C . GLY A 1 202 ? 12.776 -4.603 -16.867 1.00 90.81 202 GLY A C 1
ATOM 1620 O O . GLY A 1 202 ? 13.457 -5.460 -16.300 1.00 90.81 202 GLY A O 1
ATOM 1621 N N . LYS A 1 203 ? 13.342 -3.615 -17.566 1.00 93.19 203 LYS A N 1
ATOM 1622 C CA . LYS A 1 203 ? 14.792 -3.488 -17.733 1.00 93.19 203 LYS A CA 1
ATOM 1623 C C . LYS A 1 203 ? 15.402 -2.568 -16.678 1.00 93.19 203 LYS A C 1
ATOM 1625 O O . LYS A 1 203 ? 15.134 -1.372 -16.684 1.00 93.19 203 LYS A O 1
ATOM 1630 N N . GLY A 1 204 ? 16.241 -3.115 -15.797 1.00 91.56 204 GLY A N 1
ATOM 1631 C CA . GLY A 1 204 ? 16.873 -2.349 -14.713 1.00 91.56 204 GLY A CA 1
ATOM 1632 C C . GLY A 1 204 ? 18.210 -1.702 -15.077 1.00 91.56 204 GLY A C 1
ATOM 1633 O O . GLY A 1 204 ? 18.636 -0.754 -14.426 1.00 91.56 204 GLY A O 1
ATOM 1634 N N . THR A 1 205 ? 18.872 -2.183 -16.131 1.00 91.88 205 THR A N 1
ATOM 1635 C CA . THR A 1 205 ? 20.181 -1.688 -16.572 1.00 91.88 205 THR A CA 1
ATOM 1636 C C . THR A 1 205 ? 20.237 -1.555 -18.089 1.00 91.88 205 THR A C 1
ATOM 1638 O O . THR A 1 205 ? 19.665 -2.357 -18.829 1.00 91.88 205 THR A O 1
ATOM 1641 N N . VAL A 1 206 ? 20.941 -0.528 -18.568 1.00 90.75 206 VAL A N 1
ATOM 1642 C CA . VAL A 1 206 ? 21.152 -0.285 -20.000 1.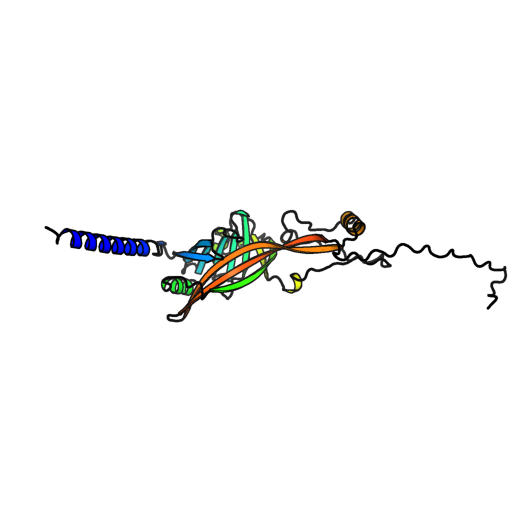00 90.75 206 VAL A CA 1
ATOM 1643 C C . VAL A 1 206 ? 22.577 -0.694 -20.366 1.00 90.75 206 VAL A C 1
ATOM 1645 O O . VAL A 1 206 ? 23.540 0.012 -20.050 1.00 90.75 206 VAL A O 1
ATOM 1648 N N . THR A 1 207 ? 22.726 -1.836 -21.040 1.00 90.19 207 THR A N 1
ATOM 1649 C CA . THR A 1 207 ? 24.034 -2.338 -21.483 1.00 90.19 207 THR A CA 1
ATOM 1650 C C . THR A 1 207 ? 24.575 -1.540 -22.670 1.00 90.19 207 THR A C 1
ATOM 1652 O O . THR A 1 207 ? 23.874 -0.745 -23.296 1.00 90.19 207 THR A O 1
ATOM 1655 N N . TYR A 1 208 ? 25.840 -1.761 -23.032 1.00 86.38 208 TYR A N 1
ATOM 1656 C CA . TYR A 1 208 ? 26.413 -1.166 -24.242 1.00 86.38 208 TYR A CA 1
ATOM 1657 C C . TYR A 1 208 ? 25.614 -1.527 -25.508 1.00 86.38 208 TYR A C 1
ATOM 1659 O O . TYR A 1 208 ? 25.280 -0.643 -26.298 1.00 86.38 208 TYR A O 1
ATOM 1667 N N . TRP A 1 209 ? 25.242 -2.802 -25.663 1.00 86.94 209 TRP A N 1
ATOM 1668 C CA . TRP A 1 209 ? 24.462 -3.277 -26.808 1.00 86.94 209 TRP A CA 1
ATOM 1669 C C . TRP A 1 209 ? 23.085 -2.617 -26.887 1.00 86.94 209 TRP A C 1
ATOM 1671 O O . TRP A 1 209 ? 22.638 -2.252 -27.972 1.00 86.94 209 TRP A O 1
ATOM 1681 N N . ASP A 1 210 ? 22.462 -2.367 -25.738 1.00 89.75 210 ASP A N 1
ATOM 1682 C CA . ASP A 1 210 ? 21.182 -1.662 -25.646 1.00 89.75 210 ASP A CA 1
ATOM 1683 C C . ASP A 1 210 ? 21.271 -0.213 -26.118 1.00 89.75 210 ASP A C 1
ATOM 1685 O O . ASP A 1 210 ? 20.372 0.287 -26.800 1.00 89.75 210 ASP A O 1
ATOM 1689 N N . LYS A 1 211 ? 22.371 0.472 -25.784 1.00 86.38 211 LYS A N 1
ATOM 1690 C CA . LYS A 1 211 ? 22.639 1.833 -26.270 1.00 86.38 211 LYS A CA 1
ATOM 1691 C C . LYS A 1 211 ? 22.783 1.842 -27.785 1.00 86.38 211 LYS A C 1
ATOM 1693 O O . LYS A 1 211 ? 22.143 2.656 -28.447 1.00 86.38 211 LYS A O 1
ATOM 1698 N N . CYS A 1 212 ? 23.583 0.925 -28.330 1.00 86.62 212 CYS A N 1
ATOM 1699 C CA . CYS A 1 212 ? 23.774 0.798 -29.772 1.00 86.62 212 CYS A CA 1
ATOM 1700 C C . CYS A 1 212 ? 22.450 0.515 -30.486 1.00 86.62 212 CYS A C 1
ATOM 1702 O O . CYS A 1 212 ? 22.113 1.207 -31.443 1.00 86.62 212 CYS A O 1
ATOM 1704 N N . TRP A 1 213 ? 21.673 -0.452 -29.996 1.00 89.56 213 TRP A N 1
ATOM 1705 C CA . TRP A 1 213 ? 20.393 -0.820 -30.592 1.00 89.56 213 TRP A CA 1
ATOM 1706 C C . TRP A 1 213 ? 19.388 0.339 -30.579 1.00 89.56 213 TRP A C 1
ATOM 1708 O O . TRP A 1 213 ? 18.837 0.681 -31.626 1.00 89.56 213 TRP A O 1
ATOM 1718 N N . CYS A 1 214 ? 19.200 0.994 -29.428 1.00 88.12 214 CYS A N 1
ATOM 1719 C CA . CYS A 1 214 ? 18.251 2.101 -29.299 1.00 88.12 214 CYS A CA 1
ATOM 1720 C C . CYS A 1 214 ? 18.665 3.317 -30.148 1.00 88.12 214 CYS A C 1
ATOM 1722 O O . CYS A 1 214 ? 17.836 3.916 -30.831 1.00 88.12 214 CYS A O 1
ATOM 1724 N N . SER A 1 215 ? 19.963 3.631 -30.190 1.00 86.44 215 SER A N 1
ATOM 1725 C CA . SER A 1 215 ? 20.500 4.718 -31.017 1.00 86.44 215 SER A CA 1
ATOM 1726 C C . SER A 1 215 ? 20.359 4.438 -32.519 1.00 86.44 215 SER A C 1
ATOM 1728 O O . SER A 1 215 ? 19.975 5.327 -33.282 1.00 86.44 215 SER A O 1
ATOM 1730 N N . ASN A 1 216 ? 20.570 3.189 -32.957 1.00 85.62 216 ASN A N 1
ATOM 1731 C CA . ASN A 1 216 ? 20.431 2.792 -34.365 1.00 85.62 216 ASN A CA 1
ATOM 1732 C C . ASN A 1 216 ? 19.013 3.006 -34.906 1.00 85.62 216 ASN A C 1
ATOM 1734 O O . ASN A 1 216 ? 18.840 3.312 -36.084 1.00 85.62 216 ASN A O 1
ATOM 1738 N N . ILE A 1 217 ? 17.999 2.890 -34.047 1.00 85.62 217 ILE A N 1
ATOM 1739 C CA . ILE A 1 217 ? 16.606 3.169 -34.410 1.00 85.62 217 ILE A CA 1
ATOM 1740 C C . ILE A 1 217 ? 16.198 4.633 -34.180 1.00 85.62 217 ILE A C 1
ATOM 1742 O O . ILE A 1 217 ? 15.010 4.952 -34.246 1.00 85.62 217 ILE A O 1
ATOM 1746 N N . GLY A 1 218 ? 17.162 5.516 -33.898 1.00 84.75 218 GLY A N 1
ATOM 1747 C CA . GLY A 1 218 ? 16.938 6.931 -33.596 1.00 84.75 218 GLY A CA 1
ATOM 1748 C C . GLY A 1 218 ? 16.209 7.176 -32.274 1.00 84.75 218 GLY A C 1
ATOM 1749 O O . GLY A 1 218 ? 15.614 8.238 -32.099 1.00 84.75 218 GLY A O 1
ATOM 1750 N N . GLY A 1 219 ? 16.194 6.188 -31.380 1.00 87.12 219 GLY A N 1
ATOM 1751 C CA . GLY A 1 219 ? 15.578 6.285 -30.065 1.00 87.12 219 GLY A CA 1
ATOM 1752 C C . GLY A 1 219 ? 16.539 6.803 -29.000 1.00 87.12 219 GLY A C 1
ATOM 1753 O O . GLY A 1 219 ? 17.748 6.913 -29.209 1.00 87.12 219 GLY A O 1
ATOM 1754 N N . TYR A 1 220 ? 15.979 7.093 -27.8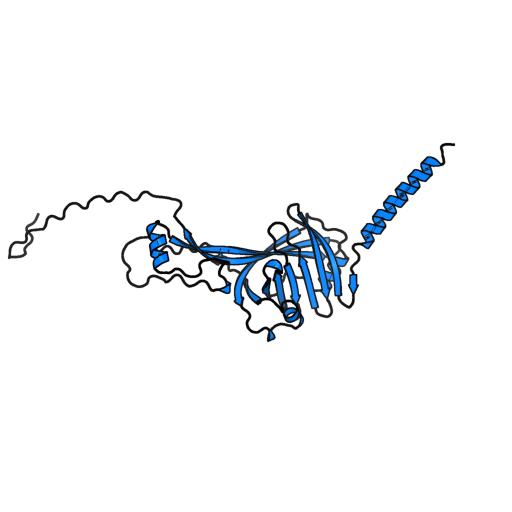32 1.00 86.25 220 TYR A N 1
ATOM 1755 C CA . TYR A 1 220 ? 16.718 7.390 -26.612 1.00 86.25 220 TYR A CA 1
ATOM 1756 C C . TYR A 1 220 ? 16.152 6.568 -25.453 1.00 86.25 220 TYR A C 1
ATOM 1758 O O . TYR A 1 220 ? 14.979 6.182 -25.453 1.00 86.25 220 TYR A O 1
ATOM 1766 N N . TRP A 1 221 ? 16.997 6.284 -24.467 1.00 87.88 221 TRP A N 1
ATOM 1767 C CA . TRP A 1 221 ? 16.574 5.601 -23.252 1.00 87.88 221 TRP A CA 1
ATOM 1768 C C . TRP A 1 221 ? 15.932 6.596 -22.291 1.00 87.88 221 TRP A C 1
ATOM 1770 O O . TRP A 1 221 ? 16.425 7.706 -22.097 1.00 87.88 221 TRP A O 1
ATOM 1780 N N . LYS A 1 222 ? 14.835 6.179 -21.669 1.00 88.00 222 LYS A N 1
ATOM 1781 C CA . LYS A 1 222 ? 14.210 6.900 -20.563 1.00 88.00 222 LYS A CA 1
ATOM 1782 C C . LYS A 1 222 ? 13.823 5.930 -19.460 1.00 88.00 222 LYS A C 1
ATOM 1784 O O . LYS A 1 222 ? 13.596 4.747 -19.725 1.00 88.00 222 LYS A O 1
ATOM 1789 N N . ILE A 1 223 ? 13.714 6.452 -18.245 1.00 87.31 223 ILE A N 1
ATOM 1790 C CA . ILE A 1 223 ? 13.055 5.740 -17.154 1.00 87.31 223 ILE A CA 1
ATOM 1791 C C . ILE A 1 223 ? 11.552 5.962 -17.312 1.00 87.31 223 ILE A C 1
ATOM 1793 O O . ILE A 1 223 ? 11.081 7.095 -17.412 1.00 87.31 223 ILE A O 1
ATOM 1797 N N . GLU A 1 224 ? 10.813 4.868 -17.378 1.00 89.69 224 GLU A N 1
ATOM 1798 C CA . GLU A 1 224 ? 9.361 4.836 -17.343 1.00 89.69 224 GLU A CA 1
ATOM 1799 C C . GLU A 1 224 ? 8.920 4.302 -15.984 1.00 89.69 224 GLU A C 1
ATOM 1801 O O . GLU A 1 224 ? 9.345 3.222 -15.572 1.00 89.69 224 GLU A O 1
ATOM 1806 N N . THR A 1 225 ? 8.066 5.066 -15.310 1.00 90.75 225 THR A N 1
ATOM 1807 C CA . THR A 1 225 ? 7.475 4.699 -14.023 1.00 90.75 225 THR A CA 1
ATOM 1808 C C . THR A 1 225 ? 6.035 4.245 -14.254 1.00 90.75 225 THR A C 1
ATOM 1810 O O . THR A 1 225 ? 5.285 4.914 -14.968 1.00 90.75 225 THR A O 1
ATOM 1813 N N . LYS A 1 226 ? 5.645 3.110 -13.673 1.00 91.56 226 LYS A N 1
ATOM 1814 C CA . LYS A 1 226 ? 4.309 2.508 -13.790 1.00 91.56 226 LYS A CA 1
ATOM 1815 C C . LYS A 1 226 ? 3.727 2.217 -12.420 1.00 91.56 226 LYS A C 1
ATOM 1817 O O . LYS A 1 226 ? 4.473 1.980 -11.475 1.00 91.56 226 LYS A O 1
ATOM 1822 N N . ILE A 1 227 ? 2.401 2.205 -12.337 1.00 92.94 227 ILE A N 1
ATOM 1823 C CA . ILE A 1 227 ? 1.692 1.718 -11.155 1.00 92.94 227 ILE A CA 1
ATOM 1824 C C . ILE A 1 227 ? 1.928 0.207 -11.089 1.00 92.94 227 ILE A C 1
ATOM 1826 O O . ILE A 1 227 ? 1.564 -0.524 -12.007 1.00 92.94 227 ILE A O 1
ATOM 1830 N N . ALA A 1 228 ? 2.607 -0.233 -10.035 1.00 93.06 228 ALA A N 1
ATOM 1831 C CA . ALA A 1 228 ? 2.813 -1.640 -9.730 1.00 93.06 228 ALA A CA 1
ATOM 1832 C C . ALA A 1 228 ? 1.623 -2.201 -8.953 1.00 93.06 228 ALA A C 1
ATOM 1834 O O . ALA A 1 228 ? 1.211 -3.329 -9.218 1.00 93.06 228 ALA A O 1
ATOM 1835 N N . SER A 1 229 ? 1.077 -1.407 -8.028 1.00 94.75 229 SER A N 1
ATOM 1836 C CA . SER A 1 229 ? -0.096 -1.754 -7.229 1.00 94.75 229 SER A CA 1
ATOM 1837 C C . SER A 1 229 ? -0.959 -0.530 -6.944 1.00 94.75 229 SER A C 1
ATOM 1839 O O . SER A 1 229 ? -0.420 0.558 -6.711 1.00 94.75 229 SER A O 1
ATOM 1841 N N . ARG A 1 230 ? -2.277 -0.724 -6.937 1.00 96.12 230 ARG A N 1
ATOM 1842 C CA . ARG A 1 230 ? -3.277 0.274 -6.544 1.00 96.12 230 ARG A CA 1
ATOM 1843 C C . ARG A 1 230 ? -4.122 -0.335 -5.434 1.00 96.12 230 ARG A C 1
ATOM 1845 O O . ARG A 1 230 ? -4.731 -1.375 -5.632 1.00 96.12 230 ARG A O 1
ATOM 1852 N N . ILE A 1 231 ? -4.127 0.299 -4.272 1.00 96.06 231 ILE A N 1
ATOM 1853 C CA . ILE A 1 231 ? -4.817 -0.165 -3.063 1.00 96.06 231 ILE A CA 1
ATOM 1854 C C . ILE A 1 231 ? -5.693 0.985 -2.577 1.00 96.06 231 ILE A C 1
ATOM 1856 O O . ILE A 1 231 ? -5.292 2.140 -2.715 1.00 96.06 231 ILE A O 1
ATOM 1860 N N . CYS A 1 232 ? -6.851 0.708 -1.990 1.00 95.25 232 CYS A N 1
ATOM 1861 C CA . CYS A 1 232 ? -7.657 1.738 -1.344 1.00 95.25 232 CYS A CA 1
ATOM 1862 C C . CYS A 1 232 ? -8.293 1.224 -0.053 1.00 95.25 232 CYS A C 1
ATOM 1864 O O . CYS A 1 232 ? -8.411 0.016 0.130 1.00 95.25 232 CYS A O 1
ATOM 1866 N N . ILE A 1 233 ? -8.673 2.149 0.829 1.00 95.25 233 ILE A N 1
ATOM 1867 C CA . ILE A 1 233 ? -9.552 1.907 1.983 1.00 95.25 233 ILE A CA 1
ATOM 1868 C C . ILE A 1 233 ? -10.516 3.080 2.135 1.00 95.25 233 ILE A C 1
ATOM 1870 O O . ILE A 1 233 ? -10.198 4.205 1.728 1.00 95.25 233 ILE A O 1
ATOM 1874 N N . THR A 1 234 ? -11.674 2.843 2.748 1.00 92.75 234 THR A N 1
ATOM 1875 C CA . THR A 1 234 ? -12.637 3.908 3.044 1.00 92.75 234 THR A CA 1
ATOM 1876 C C . THR A 1 234 ? -12.861 4.034 4.541 1.00 92.75 234 THR A C 1
ATOM 1878 O O . THR A 1 234 ? -13.442 3.167 5.183 1.00 92.75 234 THR A O 1
ATOM 1881 N N . ILE A 1 235 ? -12.465 5.172 5.099 1.00 92.38 235 ILE A N 1
ATOM 1882 C CA . ILE A 1 235 ? -12.692 5.487 6.510 1.00 92.38 235 ILE A CA 1
ATOM 1883 C C . ILE A 1 235 ? -13.873 6.443 6.658 1.00 92.38 235 ILE A C 1
ATOM 1885 O O . ILE A 1 235 ? -14.088 7.333 5.829 1.00 92.38 235 ILE A O 1
ATOM 1889 N N . GLN A 1 236 ? -14.635 6.265 7.732 1.00 89.44 236 GLN A N 1
ATOM 1890 C CA . GLN A 1 236 ? -15.724 7.159 8.109 1.00 89.44 236 GLN A CA 1
ATOM 1891 C C . GLN A 1 236 ? -15.274 8.049 9.258 1.00 89.44 236 GLN A C 1
ATOM 1893 O O . GLN A 1 236 ? -14.684 7.576 10.226 1.00 89.44 236 GLN A O 1
ATOM 1898 N N . GLU A 1 237 ? -15.583 9.334 9.155 1.00 89.81 237 GLU A N 1
ATOM 1899 C CA . GLU A 1 237 ? -15.320 10.301 10.209 1.00 89.81 237 GLU A CA 1
ATOM 1900 C C . GLU A 1 237 ? -16.591 11.075 10.525 1.00 89.81 237 GLU A C 1
ATOM 1902 O O . GLU A 1 237 ? -17.252 11.625 9.640 1.00 89.81 237 GLU A O 1
ATOM 1907 N N . CYS A 1 238 ? -16.910 11.155 11.814 1.00 89.38 238 CYS A N 1
ATOM 1908 C CA . CYS A 1 238 ? -18.085 11.866 12.285 1.00 89.38 238 CYS A CA 1
ATOM 1909 C C . CYS A 1 238 ? -17.708 12.979 13.265 1.00 89.38 238 CYS A C 1
ATOM 1911 O O . CYS A 1 238 ? -17.098 12.753 14.317 1.00 89.38 238 CYS A O 1
ATOM 1913 N N . PHE A 1 239 ? -18.192 14.189 12.997 1.00 86.50 239 PHE A N 1
ATOM 1914 C CA . PHE A 1 239 ? -18.123 15.329 13.908 1.00 86.50 239 PHE A CA 1
ATOM 1915 C C . PHE A 1 239 ? -19.541 15.807 14.203 1.00 86.50 239 PHE A C 1
ATOM 1917 O O . PHE A 1 239 ? -20.157 16.428 13.348 1.00 86.50 239 PHE A O 1
ATOM 1924 N N . GLY A 1 240 ? -20.038 15.428 15.395 1.00 84.62 240 GLY A N 1
ATOM 1925 C CA . GLY A 1 240 ? -21.391 15.649 15.946 1.00 84.62 240 GLY A CA 1
ATOM 1926 C C . GLY A 1 240 ? -22.531 15.677 14.923 1.00 84.62 240 GLY A C 1
ATOM 1927 O O . GLY A 1 240 ? -22.659 16.658 14.251 1.00 84.62 240 GLY A O 1
ATOM 1928 N N . SER A 1 241 ? -23.410 14.689 14.802 1.00 81.44 241 SER A N 1
ATOM 1929 C CA . SER A 1 241 ? -24.444 14.546 13.736 1.00 81.44 241 SER A CA 1
ATOM 1930 C C . SER A 1 241 ? -23.983 14.502 12.267 1.00 81.44 241 SER A C 1
ATOM 1932 O O . SER A 1 241 ? -24.579 13.749 11.504 1.00 81.44 241 SER A O 1
ATOM 1934 N N . CYS A 1 242 ? -22.926 15.204 11.857 1.00 84.25 242 CYS A N 1
ATOM 1935 C CA . CYS A 1 242 ? -22.390 15.111 10.499 1.00 84.25 242 CYS A CA 1
ATOM 1936 C C . CYS A 1 242 ? -21.340 13.998 10.394 1.00 84.25 242 CYS A C 1
ATOM 1938 O O . CYS A 1 242 ? -20.413 13.946 11.205 1.00 84.25 242 CYS A O 1
ATOM 1940 N N . CYS A 1 243 ? -21.464 13.155 9.369 1.00 87.06 243 CYS A N 1
ATOM 1941 C CA . CYS A 1 243 ? -20.479 12.143 8.993 1.00 87.06 243 CYS A CA 1
ATOM 1942 C C . CYS A 1 243 ? -20.079 12.326 7.525 1.00 87.06 243 CYS A C 1
ATOM 1944 O O . CYS A 1 243 ? -20.911 12.691 6.687 1.00 87.06 243 CYS A O 1
ATOM 1946 N N . TRP A 1 244 ? -18.806 12.096 7.226 1.00 87.19 244 TRP A N 1
ATOM 1947 C CA . TRP A 1 244 ? -18.249 12.084 5.877 1.00 87.19 244 TRP A CA 1
ATOM 1948 C C . TRP A 1 244 ? -17.332 10.879 5.709 1.00 87.19 244 TRP A C 1
ATOM 1950 O O . TRP A 1 244 ? -16.875 10.279 6.683 1.00 87.19 244 TRP A O 1
ATOM 1960 N N . SER A 1 245 ? -17.049 10.548 4.455 1.00 88.62 245 SER A N 1
ATOM 1961 C CA . SER A 1 245 ? -16.147 9.453 4.118 1.00 88.62 245 SER A CA 1
ATOM 1962 C C . SER A 1 245 ? -14.848 10.011 3.562 1.00 88.62 245 SER A C 1
ATOM 1964 O O . SER A 1 245 ? -14.854 10.977 2.793 1.00 88.62 245 SER A O 1
ATOM 1966 N N . LYS A 1 246 ? -13.723 9.397 3.914 1.00 91.50 246 LYS A N 1
ATOM 1967 C CA . LYS A 1 246 ? -12.456 9.598 3.212 1.00 91.50 246 LYS A CA 1
ATOM 1968 C C . LYS A 1 246 ? -12.091 8.306 2.505 1.00 91.50 246 LYS A C 1
ATOM 1970 O O . LYS A 1 246 ? -12.031 7.250 3.124 1.00 91.50 246 LYS A O 1
ATOM 1975 N N . HIS A 1 247 ? -11.834 8.413 1.213 1.00 92.38 247 HIS A N 1
ATOM 1976 C CA . HIS A 1 247 ? -11.355 7.319 0.391 1.00 92.38 247 HIS A CA 1
ATOM 1977 C C . HIS A 1 247 ? -9.854 7.511 0.175 1.00 92.38 247 HIS A C 1
ATOM 1979 O O . HIS A 1 247 ? -9.430 8.423 -0.542 1.00 92.38 247 HIS A O 1
ATOM 1985 N N . LEU A 1 248 ? -9.051 6.711 0.871 1.00 94.50 248 LEU A N 1
ATOM 1986 C CA . LEU A 1 248 ? -7.595 6.777 0.816 1.00 94.50 248 LEU A CA 1
ATOM 1987 C C . LEU A 1 248 ? -7.109 5.833 -0.276 1.00 94.50 248 LEU A C 1
ATOM 1989 O O . LEU A 1 248 ? -7.373 4.635 -0.207 1.00 94.50 248 LEU A O 1
ATOM 1993 N N . VAL A 1 249 ? -6.382 6.356 -1.261 1.00 94.88 249 VAL A N 1
ATOM 1994 C CA . VAL A 1 249 ? -5.833 5.568 -2.369 1.00 94.88 249 VAL A CA 1
ATOM 1995 C C . VAL A 1 249 ? -4.311 5.574 -2.296 1.00 94.88 249 VAL A C 1
ATOM 1997 O O . VAL A 1 249 ? -3.660 6.619 -2.213 1.00 94.88 249 VAL A O 1
ATOM 2000 N N . TYR A 1 250 ? -3.723 4.386 -2.346 1.00 95.56 250 TYR A N 1
ATOM 2001 C CA . TYR A 1 250 ? -2.288 4.158 -2.309 1.00 95.56 250 TYR A CA 1
ATOM 2002 C C . TYR A 1 250 ? -1.824 3.615 -3.656 1.00 95.56 250 TYR A C 1
ATOM 2004 O O . TYR A 1 250 ? -2.184 2.512 -4.071 1.00 95.56 250 TYR A O 1
ATOM 2012 N N . TYR A 1 251 ? -0.976 4.386 -4.327 1.00 95.31 251 TYR A N 1
ATOM 2013 C CA . TYR A 1 251 ? -0.310 3.977 -5.555 1.00 95.31 251 TYR A CA 1
ATOM 2014 C C . TYR A 1 251 ? 1.130 3.601 -5.239 1.00 95.31 251 TYR A C 1
ATOM 2016 O O . TYR A 1 251 ? 1.926 4.460 -4.856 1.00 95.31 251 TYR A O 1
ATOM 2024 N N . VAL A 1 252 ? 1.486 2.335 -5.438 1.00 94.88 252 VAL A N 1
ATOM 2025 C CA . VAL A 1 252 ? 2.880 1.887 -5.367 1.00 94.88 252 VAL A CA 1
ATOM 2026 C C . VAL A 1 252 ? 3.430 1.786 -6.779 1.00 94.88 252 VAL A C 1
ATOM 2028 O O . VAL A 1 252 ? 2.880 1.076 -7.621 1.00 94.88 252 VAL A O 1
ATOM 2031 N N . TYR A 1 253 ? 4.521 2.493 -7.044 1.00 93.75 253 TYR A N 1
ATOM 2032 C CA . TYR A 1 253 ? 5.143 2.587 -8.356 1.00 93.75 253 TYR A CA 1
ATOM 2033 C C . TYR A 1 253 ? 6.382 1.696 -8.485 1.00 93.75 253 TYR A C 1
ATOM 2035 O O . TYR A 1 253 ? 7.140 1.491 -7.536 1.00 93.75 253 TYR A O 1
ATOM 2043 N N . CYS A 1 254 ? 6.616 1.231 -9.710 1.00 92.31 254 CYS A N 1
ATOM 2044 C CA . CYS A 1 254 ? 7.860 0.616 -10.159 1.00 92.31 254 CYS A CA 1
ATOM 2045 C C . CYS A 1 254 ? 8.431 1.392 -11.351 1.00 92.31 254 CYS A C 1
ATOM 2047 O O . CYS A 1 254 ? 7.715 2.126 -12.035 1.00 92.31 254 CYS A O 1
ATOM 2049 N N . SER A 1 255 ? 9.711 1.192 -11.638 1.00 91.69 255 SER A N 1
ATOM 2050 C CA . SER A 1 255 ? 10.443 1.841 -12.719 1.00 91.69 255 SER A CA 1
ATOM 2051 C C . SER A 1 255 ? 11.084 0.816 -13.647 1.00 91.69 255 SER A C 1
ATOM 2053 O O . SER A 1 255 ? 11.489 -0.269 -13.234 1.00 91.69 255 SER A O 1
ATOM 2055 N N . GLN A 1 256 ? 11.229 1.174 -14.917 1.00 93.19 256 GLN A N 1
ATOM 2056 C CA . GLN A 1 256 ? 11.963 0.390 -15.905 1.00 93.19 256 GLN A CA 1
ATOM 2057 C C . GLN A 1 256 ? 12.574 1.284 -16.983 1.00 93.19 256 GLN A C 1
ATOM 2059 O O . GLN A 1 256 ? 12.072 2.367 -17.273 1.00 93.19 256 GLN A O 1
ATOM 2064 N N . TYR A 1 257 ? 13.639 0.818 -17.624 1.00 92.50 257 TYR A N 1
ATOM 2065 C CA . TYR A 1 257 ? 14.183 1.460 -18.811 1.00 92.50 257 TYR A CA 1
ATOM 2066 C C . TYR A 1 257 ? 13.400 1.071 -20.061 1.00 92.50 257 TYR A C 1
ATOM 2068 O O . TYR A 1 257 ? 13.228 -0.111 -20.360 1.00 92.50 257 TYR A O 1
ATOM 2076 N N . VAL A 1 258 ? 13.003 2.074 -20.842 1.00 92.62 258 VAL A N 1
ATOM 2077 C CA . VAL A 1 258 ? 12.390 1.881 -22.160 1.00 92.62 258 VAL A CA 1
ATOM 2078 C C . VAL A 1 258 ? 13.108 2.716 -23.215 1.00 92.62 258 VAL A C 1
ATOM 2080 O O . VAL A 1 258 ? 13.502 3.858 -22.972 1.00 92.62 258 VAL A O 1
ATOM 2083 N N . CYS A 1 259 ? 13.282 2.135 -24.401 1.00 91.38 259 CYS A N 1
ATOM 2084 C CA . CYS A 1 259 ? 13.770 2.859 -25.567 1.00 91.38 259 CYS A CA 1
ATOM 2085 C C . CYS A 1 259 ? 12.580 3.532 -26.256 1.00 91.38 259 CYS A C 1
ATOM 2087 O O . CYS A 1 259 ? 11.694 2.849 -26.774 1.00 91.38 259 CYS A O 1
ATOM 2089 N N . GLN A 1 260 ? 12.551 4.863 -26.270 1.00 88.19 260 GLN A N 1
ATOM 2090 C CA . GLN A 1 260 ? 11.495 5.637 -26.915 1.00 88.19 260 GLN A CA 1
ATOM 2091 C C . GLN A 1 260 ? 12.003 6.264 -28.214 1.00 88.19 260 GLN A C 1
ATOM 2093 O O . GLN A 1 260 ? 13.062 6.889 -28.246 1.00 88.19 260 GLN A O 1
ATOM 2098 N N . ARG A 1 261 ? 11.218 6.143 -29.292 1.00 82.94 261 ARG A N 1
ATOM 2099 C CA . ARG A 1 261 ? 11.432 6.924 -30.517 1.00 82.94 261 ARG A CA 1
ATOM 2100 C C . ARG A 1 261 ? 10.764 8.299 -30.384 1.00 82.94 261 ARG A C 1
ATOM 2102 O O . ARG A 1 261 ? 9.629 8.363 -29.907 1.00 82.94 261 ARG A O 1
ATOM 2109 N N . PRO A 1 262 ? 11.414 9.394 -30.809 1.00 75.12 262 PRO A N 1
ATOM 2110 C CA . PRO A 1 262 ? 10.759 10.6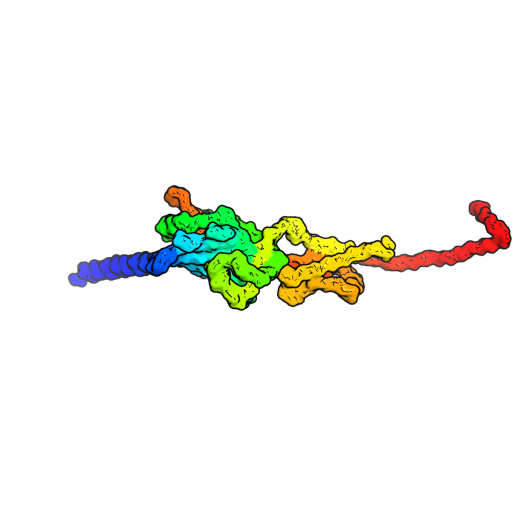93 -30.881 1.00 75.12 262 PRO A CA 1
ATOM 2111 C C . PRO A 1 262 ? 9.574 10.625 -31.854 1.00 75.12 262 PRO A C 1
ATOM 2113 O O . PRO A 1 262 ? 9.698 10.122 -32.969 1.00 75.12 262 PRO A O 1
ATOM 2116 N N . THR A 1 263 ? 8.418 11.130 -31.425 1.00 66.25 263 THR A N 1
ATOM 2117 C CA . THR A 1 263 ? 7.180 11.156 -32.222 1.00 66.25 263 THR A CA 1
ATOM 2118 C C . THR A 1 263 ? 7.237 12.172 -33.366 1.00 66.25 263 THR A C 1
ATOM 2120 O O . THR A 1 263 ? 6.496 12.045 -34.335 1.00 66.25 263 THR A O 1
ATOM 2123 N N . TYR A 1 264 ? 8.159 13.139 -33.303 1.00 58.56 264 TYR A N 1
ATOM 2124 C CA . TYR A 1 264 ? 8.435 14.086 -34.380 1.00 58.56 264 TYR A CA 1
ATOM 2125 C C . TYR A 1 264 ? 9.694 13.686 -35.153 1.00 58.56 264 TYR A C 1
ATOM 2127 O O . TYR A 1 264 ? 10.822 14.021 -34.785 1.00 58.56 264 TYR A O 1
ATOM 2135 N N . TYR A 1 265 ? 9.497 12.999 -36.275 1.00 46.88 265 TYR A N 1
ATOM 2136 C CA . TYR A 1 265 ? 10.515 12.888 -37.313 1.00 46.88 265 TYR A CA 1
ATOM 2137 C C . TYR A 1 265 ? 10.690 14.273 -37.958 1.00 46.88 265 TYR A C 1
ATOM 2139 O O . TYR A 1 265 ? 9.869 14.691 -38.769 1.00 46.88 265 TYR A O 1
ATOM 2147 N N . ARG A 1 266 ? 11.769 15.000 -37.640 1.00 43.97 266 ARG A N 1
ATOM 2148 C CA . ARG A 1 266 ? 12.350 15.897 -38.650 1.00 43.97 266 ARG A CA 1
ATOM 2149 C C . ARG A 1 266 ? 13.168 15.001 -39.578 1.00 43.97 266 ARG A C 1
ATOM 2151 O O . ARG A 1 266 ? 14.110 14.372 -39.090 1.00 43.97 266 ARG A O 1
ATOM 2158 N N . PRO A 1 267 ? 12.831 14.898 -40.876 1.00 39.72 267 PRO A N 1
ATOM 2159 C CA . PRO A 1 267 ? 13.675 14.195 -41.827 1.00 39.72 267 PRO A CA 1
ATOM 2160 C C . PRO A 1 267 ? 15.097 14.736 -41.696 1.00 39.72 267 PRO A C 1
ATOM 2162 O O . PRO A 1 267 ? 15.303 15.953 -41.710 1.00 39.72 267 PRO A O 1
ATOM 2165 N N . ARG A 1 268 ? 16.079 13.844 -41.525 1.00 42.31 268 ARG A N 1
ATOM 2166 C CA . ARG A 1 268 ? 17.483 14.248 -41.612 1.00 42.31 268 ARG A CA 1
ATOM 2167 C C . ARG A 1 268 ? 17.661 14.920 -42.977 1.00 42.31 268 ARG A C 1
ATOM 2169 O O . ARG A 1 268 ? 17.292 14.296 -43.974 1.00 42.31 268 ARG A O 1
ATOM 2176 N N . PRO A 1 269 ? 18.188 16.155 -43.061 1.00 41.41 269 PRO A N 1
ATOM 2177 C CA . PRO A 1 269 ? 18.569 16.692 -44.353 1.00 41.41 269 PRO A CA 1
ATOM 2178 C C . PRO A 1 269 ? 19.575 15.710 -44.948 1.00 41.41 269 PRO A C 1
ATOM 2180 O O . PRO A 1 269 ? 20.561 15.354 -44.297 1.00 41.41 269 PRO A O 1
ATOM 2183 N N . TYR A 1 270 ? 19.261 15.212 -46.145 1.00 40.09 270 TYR A N 1
ATOM 2184 C CA . TYR A 1 270 ? 20.158 14.396 -46.947 1.00 40.09 270 TYR A CA 1
ATOM 2185 C C . TYR A 1 270 ? 21.569 14.974 -46.858 1.00 40.09 270 TYR A C 1
ATOM 2187 O O . TYR A 1 270 ? 21.750 16.190 -46.975 1.00 40.09 270 TYR A O 1
ATOM 2195 N N . TYR A 1 271 ? 22.550 14.104 -46.614 1.00 39.66 271 TYR A N 1
ATOM 2196 C CA . TYR A 1 271 ? 23.965 14.438 -46.703 1.00 39.66 271 TYR A CA 1
ATOM 2197 C C . TYR A 1 271 ? 24.195 15.254 -47.981 1.00 39.66 271 TYR A C 1
ATOM 2199 O O . TYR A 1 271 ? 24.176 14.704 -49.079 1.00 39.66 271 TYR A O 1
ATOM 2207 N N . ARG A 1 272 ? 24.413 16.569 -47.851 1.00 36.94 272 ARG A N 1
ATOM 2208 C CA . ARG A 1 272 ? 25.067 17.321 -48.921 1.00 36.94 272 ARG A CA 1
ATOM 2209 C C . ARG A 1 272 ? 26.480 16.751 -49.019 1.00 36.94 272 ARG A C 1
ATOM 2211 O O . ARG A 1 272 ? 27.181 16.757 -47.999 1.00 36.94 272 ARG A O 1
ATOM 2218 N N . PRO A 1 273 ? 26.912 16.251 -50.187 1.00 37.06 273 PRO A N 1
ATOM 2219 C CA . PRO A 1 273 ? 28.311 15.923 -50.393 1.00 37.06 273 PRO A CA 1
ATOM 2220 C C . PRO A 1 273 ? 29.137 17.163 -50.050 1.00 37.06 273 PRO A C 1
ATOM 2222 O O . PRO A 1 273 ? 28.819 18.269 -50.496 1.00 37.06 273 PRO A O 1
ATOM 2225 N N . ARG A 1 274 ? 30.159 17.002 -49.205 1.00 36.41 274 ARG A N 1
ATOM 2226 C CA . ARG A 1 274 ? 31.127 18.078 -48.974 1.00 36.41 274 ARG A CA 1
ATOM 2227 C C . ARG A 1 274 ? 31.766 18.418 -50.325 1.00 36.41 274 ARG A C 1
ATOM 2229 O O . ARG A 1 274 ? 32.176 17.481 -51.011 1.00 36.41 274 ARG A O 1
ATOM 2236 N N . PRO A 1 275 ? 31.868 19.699 -50.717 1.00 39.12 275 PRO A N 1
ATOM 2237 C CA . PRO A 1 275 ? 32.633 20.052 -51.901 1.00 39.12 275 PRO A CA 1
ATOM 2238 C C . PRO A 1 275 ? 34.072 19.569 -51.713 1.00 39.12 275 PRO A C 1
ATOM 2240 O O . PRO A 1 275 ? 34.642 19.688 -50.624 1.00 39.12 275 PRO A O 1
ATOM 2243 N N . HIS A 1 276 ? 34.605 18.954 -52.768 1.00 39.81 276 HIS A N 1
ATOM 2244 C CA . HIS A 1 276 ? 35.960 18.430 -52.831 1.00 39.81 276 HIS A CA 1
ATOM 2245 C C . HIS A 1 276 ? 36.958 19.458 -52.294 1.00 39.81 276 HIS A C 1
ATOM 2247 O O . HIS A 1 276 ? 37.031 20.590 -52.769 1.00 39.81 276 HIS A O 1
ATOM 2253 N N . TYR A 1 277 ? 37.727 19.047 -51.291 1.00 38.78 277 TYR A N 1
ATOM 2254 C CA . TYR A 1 277 ? 38.885 19.787 -50.819 1.00 38.78 277 TYR A CA 1
ATOM 2255 C C . TYR A 1 277 ? 39.936 19.732 -51.935 1.00 38.78 277 TYR A C 1
ATOM 2257 O O . TYR A 1 277 ? 40.545 18.685 -52.149 1.00 38.78 277 TYR A O 1
ATOM 2265 N N . GLN A 1 278 ? 40.105 20.818 -52.692 1.00 42.47 278 GLN A N 1
ATOM 2266 C CA . GLN A 1 278 ? 41.271 20.966 -53.560 1.00 42.47 278 GLN A CA 1
ATOM 2267 C C . GLN A 1 278 ? 42.505 21.149 -52.661 1.00 42.47 278 GLN A C 1
ATOM 2269 O O . GLN A 1 278 ? 42.499 22.044 -51.811 1.00 42.47 278 GLN A O 1
ATOM 2274 N N . PRO A 1 279 ? 43.555 20.319 -52.793 1.00 36.84 279 PRO A N 1
ATOM 2275 C CA . PRO A 1 279 ? 44.801 20.546 -52.075 1.00 36.84 279 PRO A CA 1
ATOM 2276 C C . PRO A 1 279 ? 45.419 21.870 -52.538 1.00 36.84 279 PRO A C 1
ATOM 2278 O O . PRO A 1 279 ? 45.578 22.087 -53.738 1.00 36.84 279 PRO A O 1
ATOM 2281 N N . ARG A 1 280 ? 45.792 22.749 -51.600 1.00 40.66 280 ARG A N 1
ATOM 2282 C CA . ARG A 1 280 ? 46.699 23.860 -51.915 1.00 40.66 280 ARG A CA 1
ATOM 2283 C C . ARG A 1 280 ? 48.076 23.266 -52.192 1.00 40.66 280 ARG A C 1
ATOM 2285 O O . ARG A 1 280 ? 48.655 22.638 -51.309 1.00 40.66 280 ARG A O 1
ATOM 2292 N N . LEU A 1 281 ? 48.569 23.455 -53.411 1.00 39.84 281 LEU A N 1
ATOM 2293 C CA . LEU A 1 281 ? 49.978 23.271 -53.736 1.00 39.84 281 LEU A CA 1
ATOM 2294 C C . LEU A 1 281 ? 50.762 24.369 -53.007 1.00 39.84 281 LEU A C 1
ATOM 2296 O O . LEU A 1 281 ? 50.518 25.552 -53.234 1.00 39.84 281 LEU A O 1
ATOM 2300 N N . TYR A 1 282 ? 51.648 23.973 -52.099 1.00 40.09 282 TYR A N 1
ATOM 2301 C CA . TYR A 1 282 ? 52.661 24.852 -51.524 1.00 40.09 282 TYR A CA 1
ATOM 2302 C C . TYR A 1 282 ? 53.928 24.726 -52.379 1.00 40.09 282 TYR A C 1
ATOM 2304 O O . TYR A 1 282 ? 54.362 23.610 -52.655 1.00 40.09 282 TYR A O 1
ATOM 2312 N N . ASP A 1 283 ? 54.498 25.854 -52.802 1.00 47.41 283 ASP A N 1
ATOM 2313 C CA . ASP A 1 283 ? 55.874 25.920 -53.314 1.00 47.41 283 ASP A CA 1
ATOM 2314 C C . ASP A 1 283 ? 56.858 25.844 -52.125 1.00 47.41 283 ASP A C 1
ATOM 2316 O O . ASP A 1 283 ? 56.508 26.232 -51.005 1.00 47.41 283 ASP A O 1
ATOM 2320 N N . GLU A 1 284 ? 58.086 25.369 -52.356 1.00 50.03 284 GLU A N 1
ATOM 2321 C CA . GLU A 1 284 ? 59.142 25.016 -51.384 1.00 50.03 284 GLU A CA 1
ATOM 2322 C C . GLU A 1 284 ? 59.602 26.165 -50.459 1.00 50.03 284 GLU A C 1
ATOM 2324 O O . GLU A 1 284 ? 60.522 25.999 -49.658 1.00 50.03 284 GLU A O 1
ATOM 2329 N N . ARG A 1 285 ? 58.958 27.336 -50.515 1.00 57.06 285 ARG A N 1
ATOM 2330 C CA . ARG A 1 285 ? 59.253 28.502 -49.670 1.00 57.06 285 ARG A CA 1
ATOM 2331 C C . ARG A 1 285 ? 58.107 28.993 -48.783 1.00 57.06 285 ARG A C 1
ATOM 2333 O O . ARG A 1 285 ? 58.307 29.962 -48.065 1.00 57.06 285 ARG A O 1
ATOM 2340 N N . ASN A 1 286 ? 56.964 28.300 -48.735 1.00 48.06 286 ASN A N 1
ATOM 2341 C CA . ASN A 1 286 ? 55.943 28.490 -47.688 1.00 48.06 286 ASN A CA 1
ATOM 2342 C C . ASN A 1 286 ? 55.468 29.948 -47.449 1.00 48.06 286 ASN A C 1
ATOM 2344 O O . ASN A 1 286 ? 55.180 30.320 -46.312 1.00 48.06 286 ASN A O 1
ATOM 2348 N N . GLU A 1 287 ? 55.298 30.761 -48.496 1.00 42.12 287 GLU A N 1
ATOM 2349 C CA . GLU A 1 287 ? 54.601 32.051 -48.375 1.00 42.12 287 GLU A CA 1
ATOM 2350 C C . GLU A 1 287 ? 53.236 32.043 -49.087 1.00 42.12 287 GLU A C 1
ATOM 2352 O O . GLU A 1 287 ? 53.111 31.503 -50.190 1.00 42.12 287 GLU A O 1
ATOM 2357 N N . PRO A 1 288 ? 52.182 32.615 -48.470 1.00 38.75 288 PRO A N 1
ATOM 2358 C CA . PRO A 1 288 ? 50.868 32.712 -49.087 1.00 38.75 288 PRO A CA 1
ATOM 2359 C C . PRO A 1 288 ? 50.841 33.833 -50.135 1.00 38.75 288 PRO A C 1
ATOM 2361 O O . PRO A 1 288 ? 50.901 35.012 -49.798 1.00 38.75 288 PRO A O 1
ATOM 2364 N N . ILE A 1 289 ? 50.673 33.467 -51.407 1.00 41.19 289 ILE A N 1
ATOM 2365 C CA . ILE A 1 289 ? 50.270 34.413 -52.454 1.00 41.19 289 ILE A CA 1
ATOM 2366 C C . ILE A 1 289 ? 48.790 34.734 -52.213 1.00 41.19 289 ILE A C 1
ATOM 2368 O O . ILE A 1 289 ? 47.955 33.829 -52.210 1.00 41.19 289 ILE A O 1
ATOM 2372 N N . GLY A 1 290 ? 48.463 35.997 -51.968 1.00 55.16 290 GLY A N 1
ATOM 2373 C CA . GLY A 1 290 ? 47.083 36.486 -52.019 1.00 55.16 290 GLY A CA 1
ATOM 2374 C C . GLY A 1 290 ? 46.932 37.570 -53.083 1.00 55.16 290 GLY A C 1
ATOM 2375 O O . GLY A 1 290 ? 47.925 37.927 -53.721 1.00 55.16 290 GLY A O 1
ATOM 2376 N N . PRO A 1 291 ? 45.753 38.199 -53.171 1.00 43.03 291 PRO A N 1
ATOM 2377 C CA . PRO A 1 291 ? 44.413 37.632 -52.989 1.00 43.03 291 PRO A CA 1
ATOM 2378 C C . PRO A 1 291 ? 43.925 36.825 -54.207 1.00 43.03 291 PRO A C 1
ATOM 2380 O O . PRO A 1 291 ? 44.406 37.075 -55.334 1.00 43.03 291 PRO A O 1
#

Foldseek 3Di:
DPPVVVVVVVVVVVVVVVVVVVVVVVVQAWDDDPQKTKGWAWDADPNDIDIWIWIFRQVQFKIWIFGDDDDQAAGWIWMQGPVVQKIWIARPVVQEIEIEGHDPPDDTSVQLVVQRVPDPHADPVQEAEAEFEKEFDAWDPDLVPDDPVNCVVNVRGIYTYIDGDDPVVVPWPFPDPQDDDDDPDDPPAPDFADPRQAAVVAARHQDPVNCVVLVVVSWGKIKDKDFNHKHWDKTWHDDPPDIGIYIYIYTYIHIHIDTDHPPDDPDDPPDDPDPDDDDDDDDPPPDDDDD

Organism: Pocillopora damicornis (NCBI:txid46731)